Protein AF-A0A196S771-F1 (afdb_monomer_lite)

Structure (mmCIF, N/CA/C/O backbone):
data_AF-A0A196S771-F1
#
_entry.id   AF-A0A196S771-F1
#
loop_
_atom_site.group_PDB
_atom_site.id
_atom_site.type_symbol
_atom_site.label_atom_id
_atom_site.label_alt_id
_atom_site.label_comp_id
_atom_site.label_asym_id
_atom_site.label_entity_id
_atom_site.label_seq_id
_atom_site.pdbx_PDB_ins_code
_atom_site.Cartn_x
_atom_site.Cartn_y
_atom_site.Cartn_z
_atom_site.occupancy
_atom_site.B_iso_or_equiv
_atom_site.auth_seq_id
_atom_site.auth_comp_id
_atom_site.auth_asym_id
_atom_site.auth_atom_id
_atom_site.pdbx_PDB_model_num
ATOM 1 N N . MET A 1 1 ? -18.251 20.516 17.753 1.00 47.59 1 MET A N 1
ATOM 2 C CA . MET A 1 1 ? -18.660 19.424 18.673 1.00 47.59 1 MET A CA 1
ATOM 3 C C . MET A 1 1 ? -19.324 18.316 17.863 1.00 47.59 1 MET A C 1
ATOM 5 O O . MET A 1 1 ? -18.967 17.171 18.079 1.00 47.59 1 MET A O 1
ATOM 9 N N . GLU A 1 2 ? -20.132 18.673 16.857 1.00 49.72 2 GLU A N 1
ATOM 10 C CA . GLU A 1 2 ? -20.746 17.763 15.871 1.00 49.72 2 GLU A CA 1
ATOM 11 C C . GLU A 1 2 ? -19.746 16.932 15.041 1.00 49.72 2 GLU A C 1
ATOM 13 O O . GLU A 1 2 ? -19.900 15.716 14.979 1.00 49.72 2 GLU A O 1
ATOM 18 N N . ASP A 1 3 ? -18.664 17.521 14.511 1.00 54.88 3 ASP A N 1
ATOM 19 C CA . ASP A 1 3 ? -17.689 16.778 13.676 1.00 54.88 3 ASP A CA 1
ATOM 20 C C . ASP A 1 3 ? -17.050 15.572 14.392 1.00 54.88 3 ASP A C 1
ATOM 22 O O . ASP A 1 3 ? -16.691 14.560 13.787 1.00 54.88 3 ASP A O 1
ATOM 26 N N . PHE A 1 4 ? -16.887 15.674 15.713 1.00 54.53 4 PHE A N 1
ATOM 27 C CA . PHE A 1 4 ? -16.271 14.621 16.517 1.00 54.53 4 PHE A CA 1
ATOM 28 C C . PHE A 1 4 ? -17.232 13.447 16.721 1.00 54.53 4 PHE A C 1
ATOM 30 O O . PHE A 1 4 ? -16.819 12.286 16.652 1.00 54.53 4 PHE A O 1
ATOM 37 N N . ASP A 1 5 ? -18.515 13.739 16.924 1.00 59.56 5 ASP A N 1
ATOM 38 C CA . ASP A 1 5 ? -19.556 12.723 17.055 1.00 59.56 5 ASP A CA 1
ATOM 39 C C . ASP A 1 5 ? -19.780 11.997 15.718 1.00 59.56 5 ASP A C 1
ATOM 41 O O . ASP A 1 5 ? -19.933 10.771 15.702 1.00 59.56 5 ASP A O 1
ATOM 45 N N . GLU A 1 6 ? -19.667 12.706 14.588 1.00 64.00 6 GLU A N 1
ATOM 46 C CA . GLU A 1 6 ? -19.715 12.102 13.253 1.00 64.00 6 GLU A CA 1
ATOM 47 C C . GLU A 1 6 ? -18.561 11.122 13.011 1.00 64.00 6 GLU A C 1
ATOM 49 O O . GLU A 1 6 ? -18.807 9.958 12.685 1.00 64.00 6 GLU A O 1
ATOM 54 N N . ILE A 1 7 ? -17.305 11.529 13.225 1.00 65.44 7 ILE A N 1
ATOM 55 C CA . ILE A 1 7 ? -16.138 10.648 13.018 1.00 65.44 7 ILE A CA 1
ATOM 56 C C . ILE A 1 7 ? -16.218 9.414 13.927 1.00 65.44 7 ILE A C 1
ATOM 58 O O . ILE A 1 7 ? -15.944 8.287 13.497 1.00 65.44 7 ILE A O 1
ATOM 62 N N . THR A 1 8 ? -16.647 9.606 15.176 1.00 65.00 8 THR A N 1
ATOM 63 C CA . THR A 1 8 ? -16.850 8.504 16.124 1.00 65.00 8 THR A CA 1
ATOM 64 C C . THR A 1 8 ? -17.912 7.530 15.617 1.00 65.00 8 THR A C 1
ATOM 66 O O . THR A 1 8 ? -17.736 6.315 15.728 1.00 65.00 8 THR A O 1
ATOM 69 N N . SER A 1 9 ? -18.993 8.033 15.011 1.00 69.19 9 SER A N 1
ATOM 70 C CA . SER A 1 9 ? -20.082 7.205 14.482 1.00 69.19 9 SER A CA 1
ATOM 71 C C . SER A 1 9 ? -19.637 6.278 13.341 1.00 69.19 9 SER A C 1
ATOM 73 O O . SER A 1 9 ? -20.062 5.119 13.296 1.00 69.19 9 SER A O 1
ATOM 75 N N . TYR A 1 10 ? -18.727 6.736 12.472 1.00 69.06 10 TYR A N 1
ATOM 76 C CA . TYR A 1 10 ? -18.184 5.947 11.360 1.00 69.06 10 TYR A CA 1
ATOM 77 C C . TYR A 1 10 ? -17.119 4.942 11.808 1.00 69.06 10 TYR A C 1
ATOM 79 O O . TYR A 1 10 ? -17.057 3.824 11.291 1.00 69.06 10 TYR A O 1
ATOM 87 N N . LEU A 1 11 ? -16.304 5.304 12.801 1.00 70.38 11 LEU A N 1
ATOM 88 C CA . LEU A 1 11 ? -15.251 4.436 13.333 1.00 70.38 11 LEU A CA 1
ATOM 89 C C . LEU A 1 11 ? -15.772 3.400 14.331 1.00 70.38 11 LEU A C 1
ATOM 91 O O . LEU A 1 11 ? -15.092 2.402 14.583 1.00 70.38 11 LEU A O 1
ATOM 95 N N . ARG A 1 12 ? -16.977 3.591 14.886 1.00 75.25 12 ARG A N 1
ATOM 96 C CA . ARG A 1 12 ? -17.552 2.647 15.844 1.00 75.25 12 ARG A CA 1
ATOM 97 C C . ARG A 1 12 ? -17.734 1.273 15.192 1.00 75.25 12 ARG A C 1
ATOM 99 O O . ARG A 1 12 ? -18.256 1.187 14.073 1.00 75.25 12 ARG A O 1
ATOM 106 N N . PRO A 1 13 ? -17.346 0.190 15.880 1.00 71.56 13 PRO A N 1
ATOM 107 C CA . PRO A 1 13 ? -17.464 -1.148 15.334 1.00 71.56 13 PRO A CA 1
ATOM 108 C C . PRO A 1 13 ? -18.927 -1.619 15.297 1.00 71.56 13 PRO A C 1
ATOM 110 O O . PRO A 1 13 ? -19.433 -2.265 16.214 1.00 71.56 13 PRO A O 1
ATOM 113 N N . THR A 1 14 ? -19.630 -1.302 14.214 1.00 79.81 14 THR A N 1
ATOM 114 C CA . THR A 1 14 ? -20.986 -1.793 13.932 1.00 79.81 14 THR A CA 1
ATOM 115 C C . THR A 1 14 ? -20.959 -2.754 12.746 1.00 79.81 14 THR A C 1
ATOM 117 O O . THR A 1 14 ? -20.070 -2.690 11.899 1.00 79.81 14 THR A O 1
ATOM 120 N N . ARG A 1 15 ? -21.950 -3.651 12.634 1.00 77.56 15 ARG A N 1
ATOM 121 C CA . ARG A 1 15 ? -22.030 -4.599 11.502 1.00 77.56 15 ARG A CA 1
ATOM 122 C C . ARG A 1 15 ? -22.056 -3.877 10.147 1.00 77.56 15 ARG A C 1
ATOM 124 O O . ARG A 1 15 ? -21.412 -4.336 9.210 1.00 77.56 15 ARG A O 1
ATOM 131 N N . LYS A 1 16 ? -22.755 -2.738 10.072 1.00 82.50 16 LYS A N 1
ATOM 132 C CA . LYS A 1 16 ? -22.832 -1.889 8.875 1.00 82.50 16 LYS A CA 1
ATOM 133 C C . LYS A 1 16 ? -21.471 -1.262 8.548 1.00 82.50 16 LYS A C 1
ATOM 135 O O . LYS A 1 16 ? -21.000 -1.418 7.426 1.00 82.50 16 LYS A O 1
ATOM 140 N N . ASN A 1 17 ? -20.809 -0.635 9.524 1.00 81.50 17 ASN A N 1
ATOM 141 C CA . ASN A 1 17 ? -19.509 0.016 9.307 1.00 81.50 17 ASN A CA 1
ATOM 142 C C . ASN A 1 17 ? -18.417 -0.998 8.949 1.00 81.50 17 ASN A C 1
ATOM 144 O O . ASN A 1 17 ? -17.626 -0.749 8.046 1.00 81.50 17 ASN A O 1
ATOM 148 N N . ASN A 1 18 ? -18.415 -2.175 9.583 1.00 80.12 18 ASN A N 1
ATOM 149 C CA . ASN A 1 18 ? -17.467 -3.246 9.265 1.00 80.12 18 ASN A CA 1
ATOM 150 C C . ASN A 1 18 ? -17.648 -3.769 7.833 1.00 80.12 18 ASN A C 1
ATOM 152 O O . ASN A 1 18 ? -16.667 -4.115 7.181 1.00 80.12 18 ASN A O 1
ATOM 156 N N . MET A 1 19 ? -18.888 -3.829 7.334 1.00 84.44 19 MET A N 1
ATOM 157 C CA . MET A 1 19 ? -19.172 -4.240 5.958 1.00 84.44 19 MET A CA 1
ATOM 158 C C . MET A 1 19 ? -18.707 -3.183 4.947 1.00 84.44 19 MET A C 1
ATOM 160 O O . MET A 1 19 ? -18.095 -3.536 3.943 1.00 84.44 19 MET A O 1
ATOM 164 N N . ILE A 1 20 ? -18.927 -1.896 5.239 1.00 87.88 20 ILE A N 1
ATOM 165 C CA . ILE A 1 20 ? -18.445 -0.782 4.406 1.00 87.88 20 ILE A CA 1
ATOM 166 C C . ILE A 1 20 ? -16.911 -0.761 4.372 1.00 87.88 20 ILE A C 1
ATOM 168 O O . ILE A 1 20 ? -16.324 -0.760 3.293 1.00 87.88 20 ILE A O 1
ATOM 172 N N . LEU A 1 21 ? -16.255 -0.815 5.535 1.00 86.62 21 LEU A N 1
ATOM 173 C CA . LEU A 1 21 ? -14.793 -0.861 5.634 1.00 86.62 21 LEU A CA 1
ATOM 174 C C . LEU A 1 21 ? -14.210 -2.113 4.971 1.00 86.62 21 LEU A C 1
ATOM 176 O O . LEU A 1 21 ? -13.161 -2.032 4.342 1.00 86.62 21 LEU A O 1
ATOM 180 N N . GLY A 1 22 ? -14.891 -3.260 5.066 1.00 87.50 22 GLY A N 1
ATOM 181 C CA . GLY A 1 22 ? -14.500 -4.486 4.368 1.00 87.50 22 GLY A CA 1
ATOM 182 C C . GLY A 1 22 ? -14.575 -4.341 2.846 1.00 87.50 22 GLY A C 1
ATOM 183 O O . GLY A 1 22 ? -13.656 -4.758 2.147 1.00 87.50 22 GLY A O 1
ATOM 184 N N . GLY A 1 23 ? -15.623 -3.689 2.331 1.00 89.81 23 GLY A N 1
ATOM 185 C CA . GLY A 1 23 ? -15.743 -3.356 0.910 1.00 89.81 23 GLY A CA 1
ATOM 186 C C . GLY A 1 23 ? -14.650 -2.395 0.436 1.00 89.81 23 GLY A C 1
ATOM 187 O O . GLY A 1 23 ? -14.020 -2.639 -0.592 1.00 89.81 23 GLY A O 1
ATOM 188 N N . LEU A 1 24 ? -14.362 -1.350 1.218 1.00 91.25 24 LEU A N 1
ATOM 189 C CA . LEU A 1 24 ? -13.259 -0.421 0.945 1.00 91.25 24 LEU A CA 1
ATOM 190 C C . LEU A 1 24 ? -11.899 -1.127 0.975 1.00 91.25 24 LEU A C 1
ATOM 192 O O . LEU A 1 24 ? -11.059 -0.868 0.117 1.00 91.25 24 LEU A O 1
ATOM 196 N N . LEU A 1 25 ? -11.691 -2.054 1.914 1.00 90.75 25 LEU A N 1
ATOM 197 C CA . LEU A 1 25 ? -10.482 -2.871 1.974 1.00 90.75 25 LEU A CA 1
ATOM 198 C C . LEU A 1 25 ? -10.344 -3.748 0.731 1.00 90.75 25 LEU A C 1
ATOM 200 O O . LEU A 1 25 ? -9.266 -3.791 0.149 1.00 90.75 25 LEU A O 1
ATOM 204 N N . ALA A 1 26 ? -11.419 -4.409 0.296 1.00 91.25 26 ALA A N 1
ATOM 205 C CA . ALA A 1 26 ? -11.407 -5.213 -0.921 1.00 91.25 26 ALA A CA 1
ATOM 206 C C . ALA A 1 26 ? -11.051 -4.360 -2.148 1.00 91.25 26 ALA A C 1
ATOM 208 O O . ALA A 1 26 ? -10.170 -4.734 -2.921 1.00 91.25 26 ALA A O 1
ATOM 209 N N . PHE A 1 27 ? -11.660 -3.178 -2.281 1.00 91.75 27 PHE A N 1
ATOM 210 C CA . PHE A 1 27 ? -11.330 -2.225 -3.340 1.00 91.75 27 PHE A CA 1
ATOM 211 C C . PHE A 1 27 ? -9.859 -1.786 -3.295 1.00 91.75 27 PHE A C 1
ATOM 213 O O . PHE A 1 27 ? -9.181 -1.778 -4.325 1.00 91.75 27 PHE A O 1
ATOM 220 N N . ALA A 1 28 ? -9.340 -1.466 -2.107 1.00 91.38 28 ALA A N 1
ATOM 221 C CA . ALA A 1 28 ? -7.958 -1.037 -1.937 1.00 91.38 28 ALA A CA 1
ATOM 222 C C . ALA A 1 28 ? -6.963 -2.170 -2.244 1.00 91.38 28 ALA A C 1
ATOM 224 O O . ALA A 1 28 ? -5.968 -1.931 -2.922 1.00 91.38 28 ALA A O 1
ATOM 225 N N . VAL A 1 29 ? -7.252 -3.408 -1.823 1.00 91.44 29 VAL A N 1
ATOM 226 C CA . VAL A 1 29 ? -6.441 -4.596 -2.150 1.00 91.44 29 VAL A CA 1
ATOM 227 C C . VAL A 1 29 ? -6.417 -4.840 -3.657 1.00 91.44 29 VAL A C 1
ATOM 229 O O . VAL A 1 29 ? -5.343 -5.028 -4.220 1.00 91.44 29 VAL A O 1
ATOM 232 N N . VAL A 1 30 ? -7.575 -4.808 -4.325 1.00 92.12 30 VAL A N 1
ATOM 233 C CA . VAL A 1 30 ? -7.649 -4.988 -5.783 1.00 92.12 30 VAL A CA 1
ATOM 234 C C . VAL A 1 30 ? -6.864 -3.893 -6.499 1.00 92.12 30 VAL A C 1
ATOM 236 O O . VAL A 1 30 ? -6.044 -4.205 -7.356 1.00 92.12 30 VAL A O 1
ATOM 239 N N . SER A 1 31 ? -7.037 -2.630 -6.103 1.00 90.44 31 SER A N 1
ATOM 240 C CA . SER A 1 31 ? -6.284 -1.505 -6.674 1.00 90.44 31 SER A CA 1
ATOM 241 C C . SER A 1 31 ? -4.771 -1.683 -6.497 1.00 90.44 31 SER A C 1
ATOM 243 O O . SER A 1 31 ? -4.010 -1.456 -7.433 1.00 90.44 31 SER A O 1
ATOM 245 N N . PHE A 1 32 ? -4.338 -2.168 -5.329 1.00 89.25 32 PHE A N 1
ATOM 246 C CA . PHE A 1 32 ? -2.930 -2.426 -5.024 1.00 89.25 32 PHE A CA 1
ATOM 247 C C . PHE A 1 32 ? -2.345 -3.599 -5.824 1.00 89.25 32 PHE A C 1
ATOM 249 O O . PHE A 1 32 ? -1.164 -3.590 -6.165 1.00 89.25 32 PHE A O 1
ATOM 256 N N . LEU A 1 33 ? -3.148 -4.611 -6.162 1.00 90.31 33 LEU A N 1
ATOM 257 C CA . LEU A 1 33 ? -2.728 -5.691 -7.061 1.00 90.31 33 LEU A CA 1
ATOM 258 C C . LEU A 1 33 ? -2.665 -5.212 -8.516 1.00 90.31 33 LEU A C 1
ATOM 260 O O . LEU A 1 33 ? -1.685 -5.488 -9.206 1.00 90.31 33 LEU A O 1
ATOM 264 N N . VAL A 1 34 ? -3.664 -4.442 -8.959 1.00 91.38 34 VAL A N 1
ATOM 265 C CA . VAL A 1 34 ? -3.712 -3.864 -10.310 1.00 91.38 34 VAL A CA 1
ATOM 266 C C . VAL A 1 34 ? -2.522 -2.941 -10.554 1.00 91.38 34 VAL A C 1
ATOM 268 O O . VAL A 1 34 ? -1.901 -3.045 -11.608 1.00 91.38 34 VAL A O 1
ATOM 271 N N . SER A 1 35 ? -2.133 -2.094 -9.593 1.00 89.94 35 SER A N 1
ATOM 272 C CA . SER A 1 35 ? -0.950 -1.246 -9.790 1.00 89.94 35 SER A CA 1
ATOM 273 C C . SER A 1 35 ? 0.350 -2.057 -9.887 1.00 89.94 35 SER A C 1
ATOM 275 O O . SER A 1 35 ? 1.257 -1.660 -10.610 1.00 89.94 35 SER A O 1
ATOM 277 N N . GLY A 1 36 ? 0.425 -3.242 -9.268 1.00 88.19 36 GLY A N 1
ATOM 278 C CA . GLY A 1 36 ? 1.581 -4.142 -9.384 1.00 88.19 36 GLY A CA 1
ATOM 279 C C . GLY A 1 36 ? 1.643 -4.839 -10.741 1.00 88.19 36 GLY A C 1
ATOM 280 O O . GLY A 1 36 ? 2.719 -5.016 -11.315 1.00 88.19 36 GLY A O 1
ATOM 281 N N . TRP A 1 37 ? 0.478 -5.173 -11.293 1.00 90.06 37 TRP A N 1
ATOM 282 C CA . TRP A 1 37 ? 0.370 -5.655 -12.664 1.00 90.06 37 TRP A CA 1
ATOM 283 C C . TRP A 1 37 ? 0.779 -4.574 -13.674 1.00 90.06 37 TRP A C 1
ATOM 285 O O . TRP A 1 37 ? 1.642 -4.832 -14.509 1.00 90.06 37 TRP A O 1
ATOM 295 N N . LEU A 1 38 ? 0.259 -3.347 -13.545 1.00 90.56 38 LEU A N 1
ATOM 296 C CA . LEU A 1 38 ? 0.645 -2.213 -14.399 1.00 90.56 38 LEU A CA 1
ATOM 297 C C . LEU A 1 38 ? 2.147 -1.922 -14.333 1.00 90.56 38 LEU A C 1
ATOM 299 O O . LEU A 1 38 ? 2.768 -1.612 -15.346 1.00 90.56 38 LEU A O 1
ATOM 303 N N . GLN A 1 39 ? 2.743 -2.062 -13.151 1.00 88.50 39 GLN A N 1
ATOM 304 C CA . GLN A 1 39 ? 4.179 -1.921 -12.976 1.00 88.50 39 GLN A CA 1
ATOM 305 C C . GLN A 1 39 ? 4.972 -2.992 -13.733 1.00 88.50 39 GLN A C 1
ATOM 307 O O . GLN A 1 39 ? 5.991 -2.678 -14.342 1.00 88.50 39 GLN A O 1
ATOM 312 N N . SER A 1 40 ? 4.493 -4.238 -13.729 1.00 87.94 40 SER A N 1
ATOM 313 C CA . SER A 1 40 ? 5.124 -5.336 -14.469 1.00 87.94 40 SER A CA 1
ATOM 314 C C . SER A 1 40 ? 5.048 -5.099 -15.979 1.00 87.94 40 SER A C 1
ATOM 316 O O . SER A 1 40 ? 6.060 -5.220 -16.659 1.00 87.94 40 SER A O 1
ATOM 318 N N . VAL A 1 41 ? 3.889 -4.654 -16.481 1.00 88.06 41 VAL A N 1
ATOM 319 C CA . VAL A 1 41 ? 3.708 -4.270 -17.893 1.00 88.06 41 VAL A CA 1
ATOM 320 C C . VAL A 1 41 ? 4.639 -3.115 -18.276 1.00 88.06 41 VAL A C 1
ATOM 322 O O . VAL A 1 41 ? 5.269 -3.145 -19.328 1.00 88.06 41 VAL A O 1
ATOM 325 N N . SER A 1 42 ? 4.772 -2.104 -17.411 1.00 87.00 42 SER A N 1
ATOM 326 C CA . SER A 1 42 ? 5.698 -0.991 -17.648 1.00 87.00 42 SER A CA 1
ATOM 327 C C . SER A 1 42 ? 7.157 -1.447 -17.670 1.00 87.00 42 SER A C 1
ATOM 329 O O . SER A 1 42 ? 7.930 -0.944 -18.477 1.00 87.00 42 SER A O 1
ATOM 331 N N . ALA A 1 43 ? 7.543 -2.386 -16.804 1.00 84.44 43 ALA A N 1
ATOM 332 C CA . ALA A 1 43 ? 8.903 -2.916 -16.771 1.00 84.44 43 ALA A CA 1
ATOM 333 C C . ALA A 1 43 ? 9.231 -3.761 -18.012 1.00 84.44 43 ALA A C 1
ATOM 335 O O . ALA A 1 43 ? 10.345 -3.665 -18.524 1.00 84.44 43 ALA A O 1
ATOM 336 N N . GLU A 1 44 ? 8.269 -4.541 -18.515 1.00 85.06 44 GLU A N 1
ATOM 337 C CA . GLU A 1 44 ? 8.389 -5.266 -19.787 1.00 85.06 44 GLU A CA 1
ATOM 338 C C . GLU A 1 44 ? 8.560 -4.293 -20.959 1.00 85.06 44 GLU A C 1
ATOM 340 O O . GLU A 1 44 ? 9.538 -4.395 -21.692 1.00 85.06 44 GLU A O 1
ATOM 345 N N . TYR A 1 45 ? 7.709 -3.265 -21.051 1.00 84.31 45 TYR A N 1
ATOM 346 C CA . TYR A 1 45 ? 7.845 -2.210 -22.060 1.00 84.31 45 TYR A CA 1
ATOM 347 C C . TYR A 1 45 ? 9.223 -1.530 -22.010 1.00 84.31 45 TYR A C 1
ATOM 349 O O . TYR A 1 45 ? 9.879 -1.356 -23.034 1.00 84.31 45 TYR A O 1
ATOM 357 N N . SER A 1 46 ? 9.709 -1.182 -20.814 1.00 79.88 46 SER A N 1
ATOM 358 C CA . SER A 1 46 ? 11.046 -0.600 -20.664 1.00 79.88 46 SER A CA 1
ATOM 359 C C . SER A 1 46 ? 12.168 -1.573 -21.049 1.00 79.88 46 SER A C 1
ATOM 361 O O . SER A 1 46 ? 13.239 -1.114 -21.438 1.00 79.88 46 SER A O 1
ATOM 363 N N . ASN A 1 47 ? 11.973 -2.890 -20.926 1.00 78.69 47 ASN A N 1
ATOM 364 C CA . ASN A 1 47 ? 12.931 -3.902 -21.386 1.00 78.69 47 ASN A CA 1
ATOM 365 C C . ASN A 1 47 ? 12.964 -4.028 -22.910 1.00 78.69 47 ASN A C 1
ATOM 367 O O . ASN A 1 47 ? 14.050 -4.175 -23.460 1.00 78.69 47 ASN A O 1
ATOM 371 N N . ASP A 1 48 ? 11.824 -3.897 -23.581 1.00 80.00 48 ASP A N 1
ATOM 372 C CA . ASP A 1 48 ? 11.749 -4.012 -25.042 1.00 80.00 48 ASP A CA 1
ATOM 373 C C . ASP A 1 48 ? 12.427 -2.842 -25.776 1.00 80.00 48 ASP A C 1
ATOM 375 O O . ASP A 1 48 ? 12.837 -2.973 -26.926 1.00 80.00 48 ASP A O 1
ATOM 379 N N . ILE A 1 49 ? 12.561 -1.692 -25.111 1.00 77.00 49 ILE A N 1
ATOM 380 C CA . ILE A 1 49 ? 13.104 -0.448 -25.695 1.00 77.00 49 ILE A CA 1
ATOM 381 C C . ILE A 1 49 ? 14.561 -0.220 -25.271 1.00 77.00 49 ILE A C 1
ATOM 383 O O . ILE A 1 49 ? 15.195 0.767 -25.640 1.00 77.00 49 ILE A O 1
ATOM 387 N N . LYS A 1 50 ? 15.119 -1.126 -24.469 1.00 66.00 50 LYS A N 1
ATOM 388 C CA . LYS A 1 50 ? 16.480 -1.006 -23.960 1.00 66.00 50 LYS A CA 1
ATOM 389 C C . LYS A 1 50 ? 17.516 -1.404 -25.009 1.00 66.00 50 LYS A C 1
ATOM 391 O O . LYS A 1 50 ? 17.517 -2.530 -25.484 1.00 66.00 50 LYS A O 1
ATOM 396 N N . ASP A 1 51 ? 18.492 -0.522 -25.234 1.00 56.47 51 ASP A N 1
ATOM 397 C CA . ASP A 1 51 ? 19.732 -0.851 -25.958 1.00 56.47 51 ASP A CA 1
ATOM 398 C C . ASP A 1 51 ? 20.715 -1.685 -25.104 1.00 56.47 51 ASP A C 1
ATOM 400 O O . ASP A 1 51 ? 21.666 -2.266 -25.624 1.00 56.47 51 ASP A 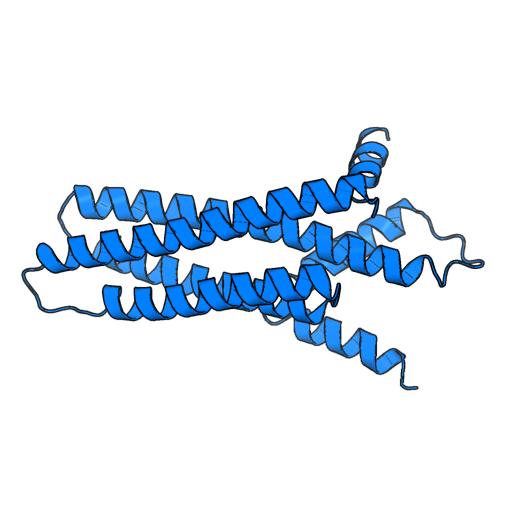O 1
ATOM 404 N N . PHE A 1 52 ? 20.508 -1.741 -23.780 1.00 54.72 52 PHE A N 1
ATOM 405 C CA . PHE A 1 52 ? 21.368 -2.435 -22.814 1.00 54.72 52 PHE A CA 1
ATOM 406 C C . PHE A 1 52 ? 20.587 -3.464 -21.992 1.00 54.72 52 PHE A C 1
ATOM 408 O O . PHE A 1 52 ? 19.537 -3.158 -21.427 1.00 54.72 52 PHE A O 1
ATOM 415 N N . ASP A 1 53 ? 21.162 -4.660 -21.854 1.00 57.25 53 ASP A N 1
ATOM 416 C CA . ASP A 1 53 ? 20.564 -5.818 -21.182 1.00 57.25 53 ASP A CA 1
ATOM 417 C C . ASP A 1 53 ? 20.528 -5.627 -19.648 1.00 57.25 53 ASP A C 1
ATOM 419 O O . ASP A 1 53 ? 21.387 -6.085 -18.891 1.00 57.25 53 ASP A O 1
ATOM 423 N N . PHE A 1 54 ? 19.560 -4.837 -19.177 1.00 65.44 54 PHE A N 1
ATOM 424 C C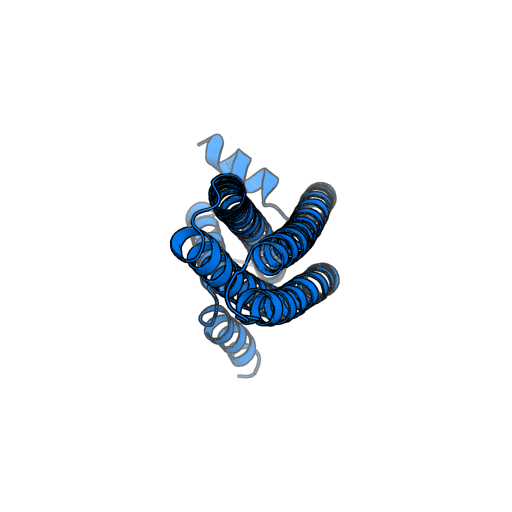A . PHE A 1 54 ? 19.406 -4.448 -17.775 1.00 65.44 54 PHE A CA 1
ATOM 425 C C . PHE A 1 54 ? 18.081 -4.968 -17.205 1.00 65.44 54 PHE A C 1
ATOM 427 O O . PHE A 1 54 ? 17.080 -4.252 -17.157 1.00 65.44 54 PHE A O 1
ATOM 434 N N . ASP A 1 55 ? 18.086 -6.213 -16.723 1.00 73.94 55 ASP A N 1
ATOM 435 C CA . ASP A 1 55 ? 16.911 -6.934 -16.194 1.00 73.94 55 ASP A CA 1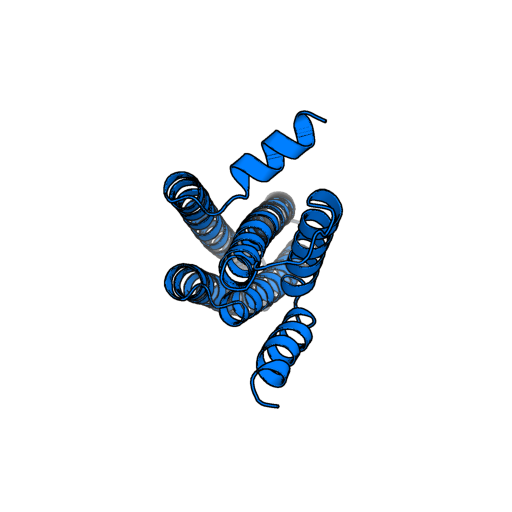
ATOM 436 C C . ASP A 1 55 ? 16.552 -6.584 -14.726 1.00 73.94 55 ASP A C 1
ATOM 438 O O . ASP A 1 55 ? 15.770 -7.260 -14.053 1.00 73.94 55 ASP A O 1
ATOM 442 N N . LEU A 1 56 ? 17.148 -5.525 -14.167 1.00 79.44 56 LEU A N 1
ATOM 443 C CA . LEU A 1 56 ? 16.911 -5.131 -12.775 1.00 79.44 56 LEU A CA 1
ATOM 444 C C . LEU A 1 56 ? 15.441 -4.736 -12.498 1.00 79.44 56 LEU A C 1
ATOM 446 O O . LEU A 1 56 ? 14.902 -5.224 -11.501 1.00 79.44 56 LEU A O 1
ATOM 450 N N . PRO A 1 57 ? 14.755 -3.923 -13.336 1.00 79.25 57 PRO A N 1
ATOM 451 C CA . PRO A 1 57 ? 13.373 -3.517 -13.068 1.00 79.25 57 PRO A CA 1
ATOM 452 C C . PRO A 1 57 ? 12.406 -4.702 -12.990 1.00 79.25 57 PRO A C 1
ATOM 454 O O . PRO A 1 57 ? 11.575 -4.762 -12.086 1.00 79.25 57 PRO A O 1
ATOM 457 N N . SER A 1 58 ? 12.563 -5.693 -13.865 1.00 82.00 58 SER A N 1
ATOM 458 C CA . SER A 1 58 ? 11.695 -6.874 -13.907 1.00 82.00 58 SER A CA 1
ATOM 459 C C . SER A 1 58 ? 11.906 -7.792 -12.705 1.00 82.00 58 SER A C 1
ATOM 461 O O . SER A 1 58 ? 10.937 -8.289 -12.125 1.00 82.00 58 SER A O 1
ATOM 463 N N . LYS A 1 59 ? 13.154 -7.966 -12.243 1.00 84.69 59 LYS A N 1
ATOM 464 C CA . LYS A 1 59 ? 13.443 -8.689 -10.990 1.00 84.69 59 LYS A CA 1
ATOM 465 C C . LYS A 1 59 ? 12.815 -7.999 -9.779 1.00 84.69 59 LYS A C 1
ATOM 467 O O . LYS A 1 59 ? 12.205 -8.669 -8.945 1.00 84.69 59 LYS A O 1
ATOM 472 N N . LEU A 1 60 ? 12.921 -6.672 -9.700 1.00 85.44 60 LEU A N 1
ATOM 473 C CA . LEU A 1 60 ? 12.316 -5.890 -8.622 1.00 85.44 60 LEU A CA 1
ATOM 474 C C . LEU A 1 60 ? 10.782 -5.955 -8.667 1.00 85.44 60 LEU A C 1
ATOM 476 O O . LEU A 1 60 ? 10.166 -6.162 -7.625 1.00 85.44 60 LEU A O 1
ATOM 480 N N . CYS A 1 61 ? 10.163 -5.898 -9.852 1.00 86.31 61 CYS A N 1
ATOM 481 C CA . CYS A 1 61 ? 8.712 -6.058 -10.019 1.00 86.31 61 CYS A CA 1
ATOM 482 C C . CYS A 1 61 ? 8.204 -7.408 -9.504 1.00 86.31 61 CYS A C 1
ATOM 484 O O . CYS A 1 61 ? 7.167 -7.469 -8.837 1.00 86.31 61 CYS A O 1
ATOM 486 N N . ARG A 1 62 ? 8.945 -8.497 -9.750 1.00 86.69 62 ARG A N 1
ATOM 487 C CA . ARG A 1 62 ? 8.595 -9.828 -9.224 1.00 86.69 62 ARG A CA 1
ATOM 488 C C . ARG A 1 62 ? 8.599 -9.844 -7.697 1.00 86.69 62 ARG A C 1
ATOM 490 O O . ARG A 1 62 ? 7.635 -10.308 -7.093 1.00 86.69 62 ARG A O 1
ATOM 497 N N . ILE A 1 63 ? 9.640 -9.290 -7.071 1.00 88.94 63 ILE A N 1
ATOM 498 C CA . ILE A 1 63 ? 9.730 -9.188 -5.605 1.00 88.94 63 ILE A CA 1
ATOM 499 C C . ILE A 1 63 ? 8.584 -8.325 -5.059 1.00 88.94 63 ILE A C 1
ATOM 501 O O . ILE A 1 63 ? 7.889 -8.731 -4.128 1.00 88.94 63 ILE A O 1
ATOM 505 N N . THR A 1 64 ? 8.339 -7.168 -5.672 1.00 91.06 64 THR A N 1
ATOM 506 C CA . THR A 1 64 ? 7.232 -6.271 -5.325 1.00 91.06 64 THR A CA 1
ATOM 507 C C . THR A 1 64 ? 5.885 -6.993 -5.391 1.00 91.06 64 THR A C 1
ATOM 509 O O . THR A 1 64 ? 5.083 -6.885 -4.464 1.00 91.06 64 THR A O 1
ATOM 512 N N . THR A 1 65 ? 5.652 -7.795 -6.432 1.00 89.62 65 THR A N 1
ATOM 513 C CA . THR A 1 65 ? 4.425 -8.590 -6.596 1.00 89.62 65 THR A CA 1
ATOM 514 C C . THR A 1 65 ? 4.254 -9.606 -5.468 1.00 89.62 65 THR A C 1
ATOM 516 O O . THR A 1 65 ? 3.163 -9.711 -4.908 1.00 89.62 65 THR A O 1
ATOM 519 N N . VAL A 1 66 ? 5.324 -10.298 -5.059 1.00 92.06 66 VAL A N 1
ATOM 520 C CA . VAL A 1 66 ? 5.285 -11.222 -3.911 1.00 92.06 66 VAL A CA 1
ATOM 521 C C . VAL A 1 66 ? 4.845 -10.494 -2.639 1.00 92.06 66 VAL A C 1
ATOM 523 O O . VAL A 1 66 ? 3.941 -10.965 -1.949 1.00 92.06 66 VAL A O 1
ATOM 526 N N . PHE A 1 67 ? 5.410 -9.320 -2.345 1.00 93.19 67 PHE A N 1
ATOM 527 C CA . PHE A 1 67 ? 5.001 -8.547 -1.168 1.00 93.19 67 PHE A CA 1
ATOM 528 C C . PHE A 1 67 ? 3.556 -8.043 -1.255 1.00 93.19 67 PHE A C 1
ATOM 530 O O . PHE A 1 67 ? 2.851 -8.092 -0.249 1.00 93.19 67 PHE A O 1
ATOM 537 N N . ARG A 1 68 ? 3.071 -7.644 -2.438 1.00 92.25 68 ARG A N 1
ATOM 538 C CA . ARG A 1 68 ? 1.659 -7.263 -2.645 1.00 92.25 68 ARG A CA 1
ATOM 539 C C . ARG A 1 68 ? 0.703 -8.440 -2.403 1.00 92.25 68 ARG A C 1
ATOM 541 O O . ARG A 1 68 ? -0.353 -8.253 -1.800 1.00 92.25 68 ARG A O 1
ATOM 548 N N . MET A 1 69 ? 1.091 -9.654 -2.798 1.00 92.75 69 MET A N 1
ATOM 549 C CA . MET A 1 69 ? 0.332 -10.883 -2.515 1.00 92.75 69 MET A CA 1
ATOM 550 C C . MET A 1 69 ? 0.351 -11.249 -1.023 1.00 92.75 69 MET A C 1
ATOM 552 O O . MET A 1 69 ? -0.654 -11.695 -0.475 1.00 92.75 69 MET A O 1
ATOM 556 N N . LEU A 1 70 ? 1.465 -11.019 -0.323 1.00 93.69 70 LEU A N 1
ATOM 557 C CA . LEU A 1 70 ? 1.509 -11.176 1.134 1.00 93.69 70 LEU A CA 1
ATOM 558 C C . LEU A 1 70 ? 0.615 -10.148 1.836 1.00 93.69 70 LEU A C 1
ATOM 560 O O . LEU A 1 70 ? -0.117 -10.502 2.757 1.00 93.69 70 LEU A O 1
ATOM 564 N N . THR A 1 71 ? 0.617 -8.893 1.380 1.00 92.19 71 THR A N 1
ATOM 565 C CA . THR A 1 71 ? -0.288 -7.849 1.877 1.00 92.19 71 THR A CA 1
ATOM 566 C C . THR A 1 71 ? -1.753 -8.253 1.724 1.00 92.19 71 THR A C 1
ATOM 568 O O . THR A 1 71 ? -2.520 -8.098 2.673 1.00 92.19 71 THR A O 1
ATOM 571 N N . SER A 1 72 ? -2.155 -8.808 0.576 1.00 91.38 72 SER A N 1
ATOM 572 C CA . SER A 1 72 ? -3.534 -9.270 0.377 1.00 91.38 72 SER A CA 1
ATOM 573 C C . SER A 1 72 ? -3.880 -10.475 1.262 1.00 91.38 72 SER A C 1
ATOM 575 O O . SER A 1 72 ? -4.956 -10.513 1.855 1.00 91.38 72 SER A O 1
ATOM 577 N N . ALA A 1 73 ? -2.958 -11.423 1.445 1.00 92.50 73 ALA A N 1
ATOM 578 C CA . ALA A 1 73 ? -3.164 -12.546 2.356 1.00 92.50 73 ALA A CA 1
ATOM 579 C C . ALA A 1 73 ? -3.324 -12.078 3.816 1.00 92.50 73 ALA A C 1
ATOM 581 O O . ALA A 1 73 ? -4.277 -12.461 4.501 1.00 92.50 73 ALA A O 1
ATOM 582 N N . PHE A 1 74 ? -2.431 -11.207 4.296 1.00 92.38 74 PHE A N 1
ATOM 583 C CA . PHE A 1 74 ? -2.491 -10.690 5.662 1.00 92.38 74 PHE A CA 1
ATOM 584 C C . PHE A 1 74 ? -3.668 -9.739 5.896 1.00 92.38 74 PHE A C 1
ATOM 586 O O . PHE A 1 74 ? -4.169 -9.692 7.018 1.00 92.38 74 PHE A O 1
ATOM 593 N N . SER A 1 75 ? -4.157 -9.022 4.879 1.00 88.94 75 SER A N 1
ATOM 594 C CA . SER A 1 75 ? -5.362 -8.193 5.013 1.00 88.94 75 SER A CA 1
ATOM 595 C C . SER A 1 75 ? -6.617 -9.045 5.214 1.00 88.94 75 SER A C 1
ATOM 597 O O . SER A 1 75 ? -7.422 -8.743 6.097 1.00 88.94 75 SER A O 1
ATOM 599 N N . VAL A 1 76 ? -6.747 -10.163 4.490 1.00 90.12 76 VAL A N 1
ATOM 600 C CA . VAL A 1 76 ? -7.836 -11.136 4.683 1.00 90.12 76 VAL A CA 1
ATOM 601 C C . VAL A 1 76 ? -7.735 -11.792 6.060 1.00 90.12 76 VAL A C 1
ATOM 603 O O . VAL A 1 76 ? -8.719 -11.835 6.803 1.00 90.12 76 VAL A O 1
ATOM 606 N N . LEU A 1 77 ? -6.540 -12.246 6.452 1.00 88.06 77 LEU A N 1
ATOM 607 C CA . LEU A 1 77 ? -6.314 -12.824 7.780 1.00 88.06 77 LEU A CA 1
ATOM 608 C C . LEU A 1 77 ? -6.575 -11.811 8.901 1.00 88.06 77 LEU A C 1
ATOM 610 O O . LEU A 1 77 ? -7.142 -12.173 9.933 1.00 88.06 77 LEU A O 1
ATOM 614 N N . GLY A 1 78 ? -6.197 -10.546 8.714 1.00 84.12 78 GLY A N 1
ATOM 615 C CA . GLY A 1 78 ? -6.496 -9.449 9.632 1.00 84.12 78 GLY A CA 1
ATOM 616 C C . GLY A 1 78 ? -7.994 -9.224 9.773 1.00 84.12 78 GLY A C 1
ATOM 617 O O . GLY A 1 78 ? -8.497 -9.143 10.895 1.00 84.12 78 GLY A O 1
ATOM 618 N N . PHE A 1 79 ? -8.722 -9.224 8.657 1.00 86.12 79 PHE A N 1
ATOM 619 C CA . PHE A 1 79 ? -10.171 -9.061 8.643 1.00 86.12 79 PHE A CA 1
ATOM 620 C C . PHE A 1 79 ? -10.894 -10.206 9.369 1.00 86.12 79 PHE A C 1
ATOM 622 O O . PHE A 1 79 ? -11.765 -9.952 10.203 1.00 86.12 79 PHE A O 1
ATOM 629 N N . MET A 1 80 ? -10.503 -11.460 9.112 1.00 85.56 80 MET A N 1
ATOM 630 C CA . MET A 1 80 ? -11.122 -12.636 9.740 1.00 85.56 80 MET A CA 1
ATOM 631 C C . MET A 1 80 ? -10.752 -12.785 11.219 1.00 85.56 80 MET A C 1
ATOM 633 O O . MET A 1 80 ? -11.614 -13.053 12.052 1.00 85.56 80 MET A O 1
ATOM 637 N N . SER A 1 81 ? -9.469 -12.628 11.559 1.00 81.62 81 SER A N 1
ATOM 638 C CA . SER A 1 81 ? -8.975 -12.883 12.919 1.00 81.62 81 SER A CA 1
ATOM 639 C C . SER A 1 81 ? -9.128 -11.694 13.865 1.00 81.62 81 SER A C 1
ATOM 641 O O . SER A 1 81 ? -9.060 -11.879 15.080 1.00 81.62 81 SER A O 1
ATOM 643 N N . ARG A 1 82 ? -9.270 -10.473 13.324 1.00 75.62 82 ARG A N 1
ATOM 644 C CA . ARG A 1 82 ? -9.226 -9.192 14.056 1.00 75.62 82 ARG A CA 1
ATOM 645 C C . ARG A 1 82 ? -7.988 -9.033 14.949 1.00 75.62 82 ARG A C 1
ATOM 647 O O . ARG A 1 82 ? -7.976 -8.228 15.879 1.00 75.62 82 ARG A O 1
ATOM 654 N N . LYS A 1 83 ? -6.924 -9.799 14.687 1.00 78.50 83 LYS A N 1
ATOM 655 C CA . LYS A 1 83 ? -5.674 -9.727 15.443 1.00 78.50 83 LYS A CA 1
ATOM 656 C C . LYS A 1 83 ? -4.817 -8.592 14.905 1.00 78.50 83 LYS A C 1
ATOM 658 O O . LYS A 1 83 ? -4.481 -8.555 13.726 1.00 78.50 83 LYS A O 1
ATOM 663 N N . ILE A 1 84 ? -4.378 -7.724 15.810 1.00 78.31 84 ILE A N 1
ATOM 664 C CA . ILE A 1 84 ? -3.538 -6.562 15.489 1.00 78.31 84 ILE A CA 1
ATOM 665 C C . ILE A 1 84 ? -2.231 -6.976 14.799 1.00 78.31 84 ILE A C 1
ATOM 667 O O . ILE A 1 84 ? -1.817 -6.314 13.855 1.00 78.31 84 ILE A O 1
ATOM 671 N N . GLY A 1 85 ? -1.633 -8.106 15.189 1.00 77.44 85 GLY A N 1
ATOM 672 C CA . GLY A 1 85 ? -0.408 -8.603 14.552 1.00 77.44 85 GLY A CA 1
ATOM 673 C C . GLY A 1 85 ? -0.550 -8.863 13.046 1.00 77.44 85 GLY A C 1
ATOM 674 O O . GLY A 1 85 ? 0.385 -8.596 12.299 1.00 77.44 85 GLY A O 1
ATOM 675 N N . MET A 1 86 ? -1.726 -9.305 12.582 1.00 85.62 86 MET A N 1
ATOM 676 C CA . MET A 1 86 ? -1.975 -9.518 11.149 1.00 85.62 86 MET A CA 1
ATOM 677 C C . MET A 1 86 ? -2.066 -8.189 10.393 1.00 85.62 86 MET A C 1
ATOM 679 O O . MET A 1 86 ? -1.538 -8.072 9.291 1.00 85.62 86 MET A O 1
ATOM 683 N N . TRP A 1 87 ? -2.659 -7.163 11.010 1.00 85.44 87 TRP A N 1
ATOM 684 C CA . TRP A 1 87 ? -2.693 -5.813 10.445 1.00 85.44 87 TRP A CA 1
ATOM 685 C C . TRP A 1 87 ? -1.297 -5.188 10.358 1.00 85.44 87 TRP A C 1
ATOM 687 O O . TRP A 1 87 ? -0.972 -4.583 9.343 1.00 85.44 87 TRP A O 1
ATOM 697 N N . THR A 1 88 ? -0.441 -5.391 11.362 1.00 84.38 88 THR A N 1
ATOM 698 C CA . THR A 1 88 ? 0.954 -4.919 11.334 1.00 84.38 88 THR A CA 1
ATOM 699 C C . THR A 1 88 ? 1.806 -5.653 10.291 1.00 84.38 88 THR A C 1
ATOM 701 O O . THR A 1 88 ? 2.612 -5.025 9.603 1.00 84.38 88 THR A O 1
ATOM 704 N N . LEU A 1 89 ? 1.633 -6.972 10.128 1.00 86.62 89 LEU A N 1
ATOM 705 C CA . LEU A 1 89 ? 2.281 -7.727 9.044 1.00 86.62 89 LEU A CA 1
ATOM 706 C C . LEU A 1 89 ? 1.838 -7.204 7.675 1.00 86.62 89 LEU A C 1
ATOM 708 O O . LEU A 1 89 ? 2.672 -6.935 6.814 1.00 86.62 89 LEU A O 1
ATOM 712 N N . CYS A 1 90 ? 0.533 -6.978 7.515 1.00 90.12 90 CYS A N 1
ATOM 713 C CA . CYS A 1 90 ? -0.056 -6.412 6.309 1.00 90.12 90 CYS A CA 1
ATOM 714 C C . CYS A 1 90 ? 0.561 -5.049 5.940 1.00 90.12 90 CYS A C 1
ATOM 716 O O . CYS A 1 90 ? 1.013 -4.875 4.805 1.00 90.12 90 CYS A O 1
ATOM 718 N N . THR A 1 91 ? 0.651 -4.106 6.888 1.00 89.50 91 THR A N 1
ATOM 719 C CA . THR A 1 91 ? 1.225 -2.770 6.634 1.00 89.50 91 THR A CA 1
ATOM 720 C C . THR A 1 91 ? 2.722 -2.818 6.373 1.00 89.50 91 THR A C 1
ATOM 722 O O . THR A 1 91 ? 3.218 -2.070 5.534 1.00 89.50 91 THR A O 1
ATOM 725 N N . THR A 1 92 ? 3.443 -3.727 7.032 1.00 89.69 92 THR A N 1
ATOM 726 C CA . THR A 1 92 ? 4.881 -3.915 6.806 1.00 89.69 92 THR A CA 1
ATOM 727 C C . THR A 1 92 ? 5.145 -4.434 5.393 1.00 89.69 92 THR A C 1
ATOM 729 O O . THR A 1 92 ? 5.952 -3.852 4.672 1.00 89.69 92 THR A O 1
ATOM 732 N N . CYS A 1 93 ? 4.418 -5.467 4.952 1.00 91.44 93 CYS A N 1
ATOM 733 C CA . CYS A 1 93 ? 4.506 -5.964 3.578 1.00 91.44 93 CYS A CA 1
ATOM 734 C C . CYS A 1 93 ? 4.109 -4.889 2.555 1.00 91.44 93 CYS A C 1
ATOM 736 O O . CYS A 1 93 ? 4.792 -4.736 1.545 1.00 91.44 93 CYS A O 1
ATOM 738 N N . ALA A 1 94 ? 3.062 -4.105 2.842 1.00 91.06 94 ALA A N 1
ATOM 739 C CA . ALA A 1 94 ? 2.599 -3.045 1.946 1.00 91.06 94 ALA A CA 1
ATOM 740 C C . ALA A 1 94 ? 3.648 -1.935 1.793 1.00 91.06 94 ALA A C 1
ATOM 742 O O . ALA A 1 94 ? 3.899 -1.468 0.685 1.00 91.06 94 ALA A O 1
ATOM 743 N N . ALA A 1 95 ? 4.303 -1.549 2.889 1.00 91.06 95 ALA A N 1
ATOM 744 C CA . ALA A 1 95 ? 5.368 -0.555 2.870 1.00 91.06 95 ALA A CA 1
ATOM 745 C C . ALA A 1 95 ? 6.610 -1.045 2.117 1.00 91.06 95 ALA A C 1
ATOM 747 O O . ALA A 1 95 ? 7.170 -0.293 1.324 1.00 91.06 95 ALA A O 1
ATOM 748 N N . ILE A 1 96 ? 7.019 -2.306 2.310 1.00 91.69 96 ILE A N 1
ATOM 749 C CA . ILE A 1 96 ? 8.134 -2.892 1.550 1.00 91.69 96 ILE A CA 1
ATOM 750 C C . ILE A 1 96 ? 7.795 -2.913 0.055 1.00 91.69 96 ILE A C 1
ATOM 752 O O . ILE A 1 96 ? 8.601 -2.459 -0.755 1.00 91.69 96 ILE A O 1
ATOM 756 N N . ALA A 1 97 ? 6.591 -3.366 -0.315 1.00 92.56 97 ALA A N 1
ATOM 757 C CA . ALA A 1 97 ? 6.125 -3.335 -1.701 1.00 92.56 97 ALA A CA 1
ATOM 758 C C . ALA A 1 97 ? 6.136 -1.914 -2.284 1.00 92.56 97 ALA A C 1
ATOM 760 O O . ALA A 1 97 ? 6.580 -1.726 -3.413 1.00 92.56 97 ALA A O 1
ATOM 761 N N . PHE A 1 98 ? 5.694 -0.914 -1.517 1.00 92.38 98 PHE A N 1
ATOM 762 C CA . PHE A 1 98 ? 5.706 0.487 -1.935 1.00 92.38 98 PHE A CA 1
ATOM 763 C C . PHE A 1 98 ? 7.128 1.015 -2.161 1.00 92.38 98 PHE A C 1
ATOM 765 O O . PHE A 1 98 ? 7.392 1.596 -3.207 1.00 92.38 98 PHE A O 1
ATOM 772 N N . ILE A 1 99 ? 8.059 0.778 -1.231 1.00 92.19 99 ILE A N 1
ATOM 773 C CA . ILE A 1 99 ? 9.459 1.220 -1.360 1.00 92.19 99 ILE A CA 1
ATOM 774 C C . ILE A 1 99 ? 10.114 0.585 -2.590 1.00 92.19 99 ILE A C 1
ATOM 776 O O . ILE A 1 99 ? 10.753 1.277 -3.382 1.00 92.19 99 ILE A O 1
ATOM 780 N N . MET A 1 100 ? 9.928 -0.724 -2.771 1.00 91.19 100 MET A N 1
ATOM 781 C CA . MET A 1 100 ? 10.459 -1.452 -3.925 1.00 91.19 100 MET A CA 1
ATOM 782 C C . MET A 1 100 ? 9.837 -0.962 -5.232 1.00 91.19 100 MET A C 1
ATOM 784 O O . MET A 1 100 ? 10.531 -0.813 -6.242 1.00 91.19 100 MET A O 1
ATOM 788 N N . SER A 1 101 ? 8.539 -0.662 -5.203 1.00 91.69 101 SER A N 1
ATOM 789 C CA . SER A 1 101 ? 7.847 -0.110 -6.355 1.00 91.69 101 SER A CA 1
ATOM 790 C C . SER A 1 101 ? 8.377 1.272 -6.731 1.00 91.69 101 SER A C 1
ATOM 792 O O . SER A 1 101 ? 8.732 1.507 -7.885 1.00 91.69 101 SER A O 1
ATOM 794 N N . LEU A 1 102 ? 8.501 2.157 -5.742 1.00 92.38 102 LEU A N 1
ATOM 795 C CA . LEU A 1 102 ? 9.027 3.504 -5.909 1.00 92.38 102 LEU A CA 1
ATOM 796 C C . LEU A 1 102 ? 10.441 3.461 -6.488 1.00 92.38 102 LEU A C 1
ATOM 798 O O . LEU A 1 102 ? 10.723 4.151 -7.462 1.00 92.38 102 LEU A O 1
ATOM 802 N N . PHE A 1 103 ? 11.307 2.607 -5.941 1.00 91.06 103 PHE A N 1
ATOM 803 C CA . PHE A 1 103 ? 12.662 2.429 -6.452 1.00 91.06 103 PHE A CA 1
ATOM 804 C C . PHE A 1 103 ? 12.664 1.980 -7.919 1.00 91.06 103 PHE A C 1
ATOM 806 O O . PHE A 1 103 ? 13.377 2.555 -8.737 1.00 91.06 103 PHE A O 1
ATOM 813 N N . THR A 1 104 ? 11.817 1.013 -8.278 1.00 88.62 104 THR A N 1
ATOM 814 C CA . THR A 1 104 ? 11.702 0.532 -9.663 1.00 88.62 104 THR A CA 1
ATOM 815 C C . THR A 1 104 ? 11.226 1.635 -10.609 1.00 88.62 104 THR A C 1
ATOM 817 O O . THR A 1 104 ? 11.823 1.843 -11.663 1.00 88.62 104 THR A O 1
ATOM 820 N N . SER A 1 105 ? 10.196 2.389 -10.221 1.00 89.56 105 SER A N 1
ATOM 821 C CA . SER A 1 105 ? 9.673 3.501 -11.020 1.00 89.56 105 SER A CA 1
ATOM 822 C C . SER A 1 105 ? 10.675 4.650 -11.152 1.00 89.56 105 SER A C 1
ATOM 824 O O . SER A 1 105 ? 10.747 5.260 -12.210 1.00 89.56 105 SER A O 1
ATOM 826 N N . LEU A 1 106 ? 11.505 4.917 -10.136 1.00 89.44 106 LEU A N 1
ATOM 827 C CA . LEU A 1 106 ? 12.600 5.892 -10.238 1.00 89.44 106 LEU A CA 1
ATOM 828 C C . LEU A 1 106 ? 13.699 5.419 -11.196 1.00 89.44 106 LEU A C 1
ATOM 830 O O . LEU A 1 106 ? 14.192 6.210 -11.998 1.00 89.44 106 LEU A O 1
ATOM 834 N N . VAL A 1 107 ? 14.059 4.132 -11.156 1.00 86.69 107 VAL A N 1
ATOM 835 C CA . VAL A 1 107 ? 15.005 3.545 -12.118 1.00 86.69 107 VAL A CA 1
ATOM 836 C C . VAL A 1 107 ? 14.471 3.678 -13.546 1.00 86.69 107 VAL A C 1
ATOM 838 O O . VAL A 1 107 ? 15.226 4.058 -14.434 1.00 86.69 107 VAL A O 1
ATOM 841 N N . MET A 1 108 ? 13.179 3.423 -13.774 1.00 83.12 108 MET A N 1
ATOM 842 C CA . MET A 1 108 ? 12.558 3.603 -15.094 1.00 83.12 108 MET A CA 1
ATOM 843 C C . MET A 1 108 ? 12.456 5.079 -15.510 1.00 83.12 108 MET A C 1
ATOM 845 O O . MET A 1 108 ? 12.625 5.398 -16.684 1.00 83.12 108 MET A O 1
ATOM 849 N N . LEU A 1 109 ? 12.235 5.987 -14.558 1.00 86.75 109 LEU A N 1
ATOM 850 C CA . LEU A 1 109 ? 12.138 7.423 -14.810 1.00 86.75 109 LEU A CA 1
ATOM 851 C C . LEU A 1 109 ? 13.471 8.040 -15.256 1.00 86.75 109 LEU A C 1
ATOM 853 O O . LEU A 1 109 ? 13.488 8.861 -16.167 1.00 86.75 109 LEU A O 1
ATOM 857 N N . PHE A 1 110 ? 14.575 7.675 -14.598 1.00 84.62 110 PHE A N 1
ATOM 858 C CA . PHE A 1 110 ? 15.898 8.251 -14.870 1.00 84.62 110 PHE A CA 1
ATOM 859 C C . PHE A 1 110 ? 16.745 7.418 -15.837 1.00 84.62 110 PHE A C 1
ATOM 861 O O . PHE A 1 110 ? 17.714 7.930 -16.392 1.00 84.62 110 PHE A O 1
ATOM 868 N N . GLY A 1 111 ? 16.409 6.140 -16.019 1.00 77.25 111 GLY A N 1
ATOM 869 C CA . GLY A 1 111 ? 17.172 5.204 -16.844 1.00 77.25 111 GLY A CA 1
ATOM 870 C C . GLY A 1 111 ? 16.795 5.190 -18.326 1.00 77.25 111 GLY A C 1
ATOM 871 O O . GLY A 1 111 ? 17.563 4.648 -19.116 1.00 77.25 111 GLY A O 1
ATOM 872 N N . PHE A 1 112 ? 15.653 5.773 -18.716 1.00 76.31 112 PHE A N 1
ATOM 873 C CA . PHE A 1 112 ? 15.149 5.741 -20.096 1.00 76.31 112 PHE A CA 1
ATOM 874 C 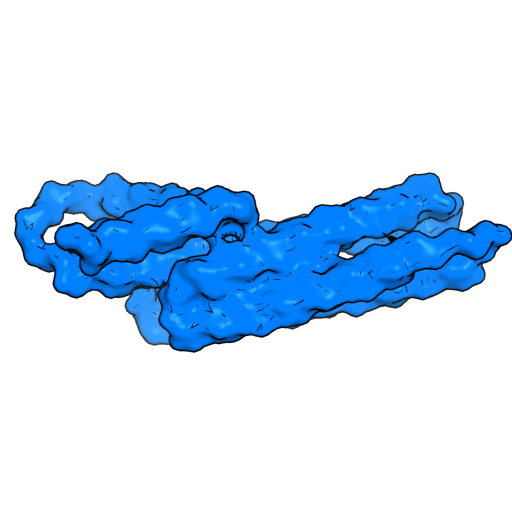C . PHE A 1 112 ? 14.877 7.140 -20.647 1.00 76.31 112 PHE A C 1
ATOM 876 O O . PHE A 1 112 ? 14.377 8.015 -19.947 1.00 76.31 112 PHE A O 1
ATOM 883 N N . THR A 1 113 ? 15.191 7.341 -21.929 1.00 75.81 113 THR A N 1
ATOM 884 C CA . THR A 1 113 ? 14.944 8.593 -22.665 1.00 75.81 113 THR A CA 1
ATOM 885 C C . THR A 1 113 ? 13.576 8.619 -23.348 1.00 75.81 113 THR A C 1
ATOM 887 O O . THR A 1 113 ? 13.119 9.684 -23.771 1.00 75.81 113 THR A O 1
ATOM 890 N N . ASP A 1 114 ? 12.907 7.465 -23.447 1.00 84.75 114 ASP A N 1
ATOM 891 C CA . ASP A 1 114 ? 11.585 7.356 -24.051 1.00 84.75 114 ASP A CA 1
ATOM 892 C C . ASP A 1 114 ? 10.527 8.105 -23.227 1.00 84.75 114 ASP A C 1
ATOM 894 O O . ASP A 1 114 ? 10.329 7.864 -22.032 1.00 84.75 114 ASP A O 1
ATOM 898 N N . LYS A 1 115 ? 9.805 9.014 -23.892 1.00 86.12 115 LYS A N 1
ATOM 899 C CA . LYS A 1 115 ? 8.811 9.883 -23.245 1.00 86.12 115 LYS A CA 1
ATOM 900 C C . LYS A 1 115 ? 7.660 9.082 -22.642 1.00 86.12 115 LYS A C 1
ATOM 902 O O . LYS A 1 115 ? 7.123 9.487 -21.612 1.00 86.12 115 LYS A O 1
ATOM 907 N N . LEU A 1 116 ? 7.275 7.966 -23.265 1.00 86.44 116 LEU A N 1
ATOM 908 C CA . LEU A 1 116 ? 6.169 7.140 -22.790 1.00 86.44 116 LEU A CA 1
ATOM 909 C C . LEU A 1 116 ? 6.570 6.392 -21.511 1.00 86.44 116 LEU A C 1
ATOM 911 O O . LEU A 1 116 ? 5.823 6.445 -20.535 1.00 86.44 116 LEU A O 1
ATOM 915 N N . SER A 1 117 ? 7.775 5.812 -21.461 1.00 84.75 117 SER A N 1
ATOM 916 C CA . SER A 1 117 ? 8.333 5.195 -20.242 1.00 84.75 117 SER A CA 1
ATOM 917 C C . SER A 1 117 ? 8.395 6.178 -19.061 1.00 84.75 117 SER A C 1
ATOM 919 O O . SER A 1 117 ? 8.046 5.830 -17.929 1.00 84.75 117 SER A O 1
ATOM 921 N N . ILE A 1 118 ? 8.781 7.433 -19.318 1.00 86.00 118 ILE A N 1
ATOM 922 C CA . ILE A 1 118 ? 8.817 8.502 -18.305 1.00 86.00 118 ILE A CA 1
ATOM 923 C C . ILE A 1 118 ? 7.407 8.813 -17.783 1.00 86.00 118 ILE A C 1
ATOM 925 O O . ILE A 1 118 ? 7.190 8.838 -16.570 1.00 86.00 118 ILE A O 1
ATOM 929 N N . ILE A 1 119 ? 6.432 9.020 -18.678 1.00 90.06 119 ILE A N 1
ATOM 930 C CA . ILE A 1 119 ? 5.042 9.327 -18.296 1.00 90.06 119 ILE A CA 1
ATOM 931 C C . ILE A 1 119 ? 4.430 8.177 -17.488 1.00 90.06 119 ILE A C 1
ATOM 933 O O . ILE A 1 119 ? 3.832 8.423 -16.439 1.00 90.06 119 ILE A O 1
ATOM 937 N N . LEU A 1 120 ? 4.612 6.928 -17.932 1.00 88.62 120 LEU A N 1
ATOM 938 C CA . LEU A 1 120 ? 4.144 5.747 -17.204 1.00 88.62 120 LEU A CA 1
ATOM 939 C C . LEU A 1 120 ? 4.757 5.668 -15.804 1.00 88.62 120 LEU A C 1
ATOM 941 O O . LEU A 1 120 ? 4.035 5.441 -14.835 1.00 88.62 120 LEU A O 1
ATOM 945 N N . SER A 1 121 ? 6.058 5.932 -15.677 1.00 89.31 121 SER A N 1
ATOM 946 C CA . SER A 1 121 ? 6.753 5.920 -14.385 1.00 89.31 121 SER A CA 1
ATOM 947 C C . SER A 1 121 ? 6.189 6.966 -13.417 1.00 89.31 121 SER A C 1
ATOM 949 O O . SER A 1 121 ? 5.951 6.656 -12.250 1.00 89.31 121 SER A O 1
ATOM 951 N N . ILE A 1 122 ? 5.902 8.186 -13.889 1.00 91.88 122 ILE A N 1
ATOM 952 C CA . ILE A 1 122 ? 5.272 9.238 -13.070 1.00 91.88 122 ILE A CA 1
ATOM 953 C C . ILE A 1 122 ? 3.867 8.814 -12.625 1.00 91.88 122 ILE A C 1
ATOM 955 O O . ILE A 1 122 ? 3.530 8.932 -11.445 1.00 91.88 122 ILE A O 1
ATOM 959 N N . LEU A 1 123 ? 3.051 8.299 -13.550 1.00 92.88 123 LEU A N 1
ATOM 960 C CA . LEU A 1 123 ? 1.695 7.839 -13.243 1.00 92.88 123 LEU A CA 1
ATOM 961 C C . LEU A 1 123 ? 1.700 6.690 -12.228 1.00 92.88 123 LEU A C 1
ATOM 963 O O . LEU A 1 123 ? 0.874 6.687 -11.317 1.00 92.88 123 LEU A O 1
ATOM 967 N N . LEU A 1 124 ? 2.649 5.757 -12.336 1.00 91.81 124 LEU A N 1
ATOM 968 C CA . LEU A 1 124 ? 2.816 4.658 -11.384 1.00 91.81 124 LEU A CA 1
ATOM 969 C C . LEU A 1 124 ? 3.200 5.155 -9.988 1.00 91.81 124 LEU A C 1
ATOM 971 O O . LEU A 1 124 ? 2.638 4.677 -9.006 1.00 91.81 124 LEU A O 1
ATOM 975 N N . ILE A 1 125 ? 4.097 6.142 -9.883 1.00 92.88 125 ILE A N 1
ATOM 976 C CA . ILE A 1 125 ? 4.464 6.752 -8.593 1.00 92.88 125 ILE A CA 1
ATOM 977 C C . ILE A 1 125 ? 3.239 7.396 -7.933 1.00 92.88 125 ILE A C 1
ATOM 979 O O . ILE A 1 125 ? 2.991 7.182 -6.742 1.00 92.88 125 ILE A O 1
ATOM 983 N N . LEU A 1 126 ? 2.457 8.163 -8.698 1.00 93.44 126 LEU A N 1
ATOM 984 C CA . LEU A 1 126 ? 1.241 8.804 -8.195 1.00 93.44 126 LEU A CA 1
ATOM 985 C C . LEU A 1 126 ? 0.206 7.764 -7.758 1.00 93.44 126 LEU A C 1
ATOM 987 O O . LEU A 1 126 ? -0.330 7.859 -6.654 1.00 93.44 126 LEU A O 1
ATOM 991 N N . LEU A 1 127 ? -0.034 6.748 -8.590 1.00 91.62 127 LEU A N 1
ATOM 992 C CA . LEU A 1 127 ? -0.978 5.675 -8.300 1.00 91.62 127 LEU A CA 1
ATOM 993 C C . LEU A 1 127 ? -0.587 4.906 -7.034 1.00 91.62 127 LEU A C 1
ATOM 995 O O . LEU A 1 127 ? -1.421 4.747 -6.148 1.00 91.62 127 LEU A O 1
ATOM 999 N N . ASP A 1 128 ? 0.671 4.483 -6.902 1.00 90.31 128 ASP A N 1
ATOM 1000 C CA . ASP A 1 128 ? 1.119 3.741 -5.722 1.00 90.31 128 ASP A CA 1
ATOM 1001 C C . ASP A 1 128 ? 1.090 4.593 -4.450 1.00 90.31 128 ASP A C 1
ATOM 1003 O O . ASP A 1 128 ? 0.748 4.078 -3.384 1.00 90.31 128 ASP A O 1
ATOM 1007 N N . THR A 1 129 ? 1.362 5.898 -4.552 1.00 91.19 129 THR A N 1
ATOM 1008 C CA . THR A 1 129 ? 1.227 6.834 -3.423 1.00 91.19 129 THR A CA 1
ATOM 1009 C C . THR A 1 129 ? -0.237 6.971 -2.989 1.00 91.19 129 THR A C 1
ATOM 1011 O O . THR A 1 129 ? -0.548 6.932 -1.796 1.00 91.19 129 THR A O 1
ATOM 1014 N N . CYS A 1 130 ? -1.169 7.064 -3.938 1.00 91.88 130 CYS A N 1
ATOM 1015 C CA . CYS A 1 130 ? -2.604 7.066 -3.648 1.00 91.88 130 CYS A CA 1
ATOM 1016 C C . CYS A 1 130 ? -3.067 5.731 -3.044 1.00 91.88 130 CYS A C 1
ATOM 1018 O O . CYS A 1 130 ? -3.821 5.716 -2.071 1.00 91.88 130 CYS A O 1
ATOM 1020 N N . CYS A 1 131 ? -2.597 4.600 -3.574 1.00 89.75 131 CYS A N 1
ATOM 1021 C CA . CYS A 1 131 ? -2.964 3.288 -3.057 1.00 89.75 131 CYS A CA 1
ATOM 1022 C C . CYS A 1 131 ? -2.445 3.072 -1.633 1.00 89.75 131 CYS A C 1
ATOM 1024 O O . CYS A 1 131 ? -3.224 2.656 -0.779 1.00 89.75 131 CYS A O 1
ATOM 1026 N N . ILE A 1 132 ? -1.174 3.379 -1.342 1.00 90.12 132 ILE A N 1
ATOM 1027 C CA . ILE A 1 132 ? -0.609 3.158 -0.001 1.00 90.12 132 ILE A CA 1
ATOM 1028 C C . ILE A 1 132 ? -1.248 4.075 1.048 1.00 90.12 132 ILE A C 1
ATOM 1030 O O . ILE A 1 132 ? -1.489 3.637 2.171 1.00 90.12 132 ILE A O 1
ATOM 1034 N N . THR A 1 133 ? -1.580 5.320 0.688 1.00 89.56 133 THR A N 1
ATOM 1035 C CA . THR A 1 133 ? -2.260 6.258 1.597 1.00 89.56 133 THR A CA 1
ATOM 1036 C C . THR A 1 133 ? -3.683 5.802 1.903 1.00 89.56 133 THR A C 1
ATOM 1038 O O . THR A 1 133 ? -4.039 5.679 3.076 1.00 89.56 133 THR A O 1
ATOM 1041 N N . LEU A 1 134 ? -4.473 5.458 0.879 1.00 89.69 134 LEU A N 1
ATOM 1042 C CA . LEU A 1 134 ? -5.813 4.889 1.054 1.00 89.69 134 LEU A CA 1
ATOM 1043 C C . LEU A 1 134 ? -5.769 3.619 1.918 1.00 89.69 134 LEU A C 1
ATOM 1045 O O . LEU A 1 134 ? -6.550 3.467 2.859 1.00 89.69 134 LEU A O 1
ATOM 1049 N N . PHE A 1 135 ? -4.820 2.728 1.631 1.00 88.44 135 PHE A N 1
ATOM 1050 C CA . PHE A 1 135 ? -4.635 1.479 2.362 1.00 88.44 135 PHE A CA 1
ATOM 1051 C C . PHE A 1 135 ? -4.278 1.725 3.835 1.00 88.44 135 PHE A C 1
ATOM 1053 O O . PHE A 1 135 ? -4.856 1.096 4.723 1.00 88.44 135 PHE A O 1
ATOM 1060 N N . ALA A 1 136 ? -3.393 2.687 4.117 1.00 87.44 136 ALA A N 1
ATOM 1061 C CA . ALA A 1 136 ? -3.030 3.072 5.477 1.00 87.44 136 ALA A CA 1
ATOM 1062 C C . ALA A 1 136 ? -4.239 3.591 6.271 1.00 87.44 136 ALA A C 1
ATOM 1064 O O . ALA A 1 136 ? -4.463 3.132 7.392 1.00 87.44 136 ALA A O 1
ATOM 1065 N N . PHE A 1 137 ? -5.059 4.479 5.694 1.00 88.38 137 PHE A N 1
ATOM 1066 C CA . PHE A 1 137 ? -6.262 4.993 6.363 1.00 88.38 137 PHE A CA 1
ATOM 1067 C C . PHE A 1 137 ? -7.257 3.883 6.715 1.00 88.38 137 PHE A C 1
ATOM 1069 O O . PHE A 1 137 ? -7.772 3.845 7.835 1.00 88.38 137 PHE A O 1
ATOM 1076 N N . ILE A 1 138 ? -7.486 2.945 5.793 1.00 89.62 138 ILE A N 1
ATOM 1077 C CA . ILE A 1 138 ? -8.390 1.813 6.023 1.00 89.62 138 ILE A CA 1
ATOM 1078 C C . ILE A 1 138 ? -7.866 0.925 7.160 1.00 89.62 138 ILE A C 1
ATOM 1080 O O . ILE A 1 138 ? -8.632 0.547 8.048 1.00 89.62 138 ILE A O 1
ATOM 1084 N N . ILE A 1 139 ? -6.564 0.620 7.191 1.00 86.69 139 ILE A N 1
ATOM 1085 C CA . ILE A 1 139 ? -5.999 -0.211 8.264 1.00 86.69 139 ILE A CA 1
ATOM 1086 C C . ILE A 1 139 ? -6.036 0.512 9.613 1.00 86.69 139 ILE A C 1
ATOM 1088 O O . ILE A 1 139 ? -6.359 -0.122 10.617 1.00 86.69 139 ILE A O 1
ATOM 1092 N N . ILE A 1 140 ? -5.780 1.825 9.660 1.00 86.50 140 ILE A N 1
ATOM 1093 C CA . ILE A 1 140 ? -5.928 2.615 10.894 1.00 86.50 140 ILE A CA 1
ATOM 1094 C C . ILE A 1 140 ? -7.347 2.452 11.457 1.00 86.50 140 ILE A C 1
ATOM 1096 O O . ILE A 1 140 ? -7.495 2.199 12.654 1.00 86.50 140 ILE A O 1
ATOM 1100 N N . ALA A 1 141 ? -8.378 2.515 10.607 1.00 85.50 141 ALA A N 1
ATOM 1101 C CA . ALA A 1 141 ? -9.764 2.310 11.025 1.00 85.50 141 ALA A CA 1
ATOM 1102 C C . ALA A 1 141 ? -10.011 0.891 11.580 1.00 85.50 141 ALA A C 1
ATOM 1104 O O . ALA A 1 141 ? -10.639 0.741 12.631 1.00 85.50 141 ALA A O 1
ATOM 1105 N N . PHE A 1 142 ? -9.468 -0.155 10.948 1.00 84.44 142 PHE A N 1
ATOM 1106 C CA . PHE A 1 142 ? -9.595 -1.533 11.445 1.00 84.44 142 PHE A CA 1
ATOM 1107 C C . PHE A 1 142 ? -8.843 -1.786 12.756 1.00 84.44 142 PHE A C 1
ATOM 1109 O O . PHE A 1 142 ? -9.349 -2.485 13.643 1.00 84.44 142 PHE A O 1
ATOM 1116 N N . VAL A 1 143 ? -7.643 -1.224 12.913 1.00 82.62 143 VAL A N 1
ATOM 1117 C CA . VAL A 1 143 ? -6.877 -1.324 14.162 1.00 82.62 143 VAL A CA 1
ATOM 1118 C C . VAL A 1 143 ? -7.603 -0.578 15.280 1.00 82.62 143 VAL A C 1
ATOM 1120 O O . VAL A 1 143 ? -7.724 -1.120 16.381 1.00 82.62 143 VAL A O 1
ATOM 1123 N N . TYR A 1 144 ? -8.170 0.596 14.988 1.00 81.31 144 TYR A N 1
ATOM 1124 C CA . TYR A 1 144 ? -8.997 1.344 15.934 1.00 81.31 144 TYR A CA 1
ATOM 1125 C C . TYR A 1 144 ? -10.189 0.511 16.405 1.00 81.31 144 TYR A C 1
ATOM 1127 O O . TYR A 1 144 ? -10.372 0.320 17.608 1.00 81.31 144 TYR A O 1
ATOM 1135 N N . GLN A 1 145 ? -10.947 -0.074 15.474 1.00 80.38 145 GLN A N 1
ATOM 1136 C CA . GLN A 1 145 ? -12.071 -0.949 15.810 1.00 80.38 145 GLN A CA 1
ATOM 1137 C C . GLN A 1 145 ? -11.641 -2.152 16.655 1.00 80.38 145 GLN A C 1
ATOM 1139 O O . GLN A 1 145 ? -12.335 -2.515 17.604 1.00 80.38 145 GLN A O 1
ATOM 1144 N N . SER A 1 146 ? -10.479 -2.740 16.359 1.00 76.06 146 SER A N 1
ATOM 1145 C CA . SER A 1 146 ? -9.922 -3.862 17.127 1.00 76.06 146 SER A CA 1
ATOM 1146 C C . SER A 1 146 ? -9.563 -3.461 18.567 1.00 76.06 146 SER A C 1
ATOM 1148 O O . SER A 1 1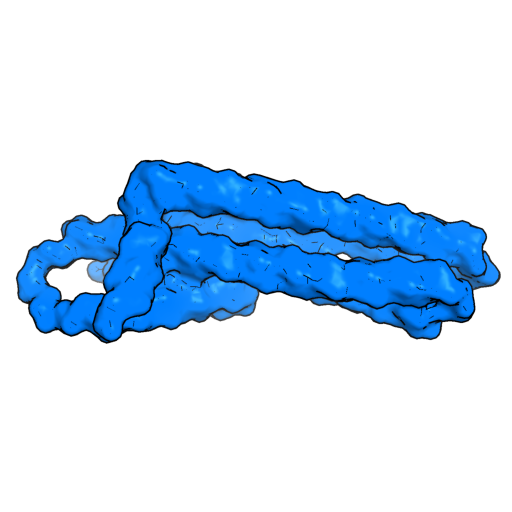46 ? -9.762 -4.247 19.493 1.00 76.06 146 SER A O 1
ATOM 1150 N N . LEU A 1 147 ? -9.071 -2.234 18.780 1.00 73.75 147 LEU A N 1
ATOM 1151 C CA . LEU A 1 147 ? -8.767 -1.693 20.111 1.00 73.75 147 LEU A CA 1
ATOM 1152 C C . LEU A 1 147 ? -10.026 -1.335 20.911 1.00 73.75 147 LEU A C 1
ATOM 1154 O O . LEU A 1 147 ? -10.039 -1.536 22.125 1.00 73.75 147 LEU A O 1
ATOM 1158 N N . VAL A 1 148 ? -11.071 -0.821 20.254 1.00 73.62 148 VAL A N 1
ATOM 1159 C CA . VAL A 1 148 ? -12.356 -0.496 20.901 1.00 73.62 148 VAL A CA 1
ATOM 1160 C C . VAL A 1 148 ? -13.077 -1.774 21.339 1.00 73.62 148 VAL A C 1
ATOM 1162 O O . VAL A 1 148 ? -13.431 -1.892 22.510 1.00 73.62 148 VAL A O 1
ATOM 1165 N N . TYR A 1 149 ? -13.168 -2.786 20.465 1.00 66.88 149 TYR A N 1
ATOM 1166 C CA . TYR A 1 149 ? -13.745 -4.095 20.813 1.00 66.88 149 TYR A CA 1
ATOM 1167 C C . TYR A 1 149 ? -13.075 -4.752 22.027 1.00 66.88 149 TYR A C 1
ATOM 1169 O O . TYR A 1 149 ? -13.748 -5.402 22.821 1.00 66.88 149 TYR A O 1
ATOM 1177 N N . GLY A 1 150 ? -11.754 -4.611 22.166 1.00 59.53 150 GLY A N 1
ATOM 1178 C CA . GLY A 1 150 ? -11.007 -5.204 23.277 1.00 59.53 150 GLY A CA 1
ATOM 1179 C C . GLY A 1 150 ? -11.189 -4.491 24.621 1.00 59.53 150 GLY A C 1
ATOM 1180 O O . GLY A 1 150 ? -10.860 -5.078 25.649 1.00 59.53 150 GLY A O 1
ATOM 1181 N N . LYS A 1 151 ? -11.681 -3.245 24.625 1.00 58.25 151 LYS A N 1
ATOM 1182 C CA . LYS A 1 151 ? -11.871 -2.432 25.837 1.00 58.25 151 LYS A CA 1
ATOM 1183 C C . LYS A 1 151 ? -13.320 -2.373 26.307 1.00 58.25 151 LYS A C 1
ATOM 1185 O O . LYS A 1 151 ? -13.527 -2.275 27.511 1.00 58.25 151 LYS A O 1
ATOM 1190 N N . ASP A 1 152 ? -14.303 -2.505 25.416 1.00 50.25 152 ASP A N 1
ATOM 1191 C CA . ASP A 1 152 ? -15.725 -2.523 25.802 1.00 50.25 152 ASP A CA 1
ATOM 1192 C C . ASP A 1 152 ? -16.063 -3.667 26.785 1.00 50.25 152 ASP A C 1
ATOM 1194 O O . ASP A 1 152 ? -17.004 -3.551 27.562 1.00 50.25 152 ASP A O 1
ATOM 1198 N N . SER A 1 153 ? -15.259 -4.739 26.840 1.00 45.47 153 SER A N 1
ATOM 1199 C CA . SER A 1 153 ? -15.399 -5.816 27.836 1.00 45.47 153 SER A CA 1
ATOM 1200 C C . SER A 1 153 ? -14.779 -5.519 29.212 1.00 45.47 153 SER A C 1
ATOM 1202 O O . SER A 1 153 ? -14.942 -6.322 30.124 1.00 45.47 153 SER A O 1
ATOM 1204 N N . GLN A 1 154 ? -14.024 -4.424 29.366 1.00 45.34 154 GLN A N 1
ATOM 1205 C CA . GLN A 1 154 ? -13.336 -4.035 30.611 1.00 45.34 154 GLN A CA 1
ATOM 1206 C C . GLN A 1 154 ? -13.824 -2.693 31.182 1.00 45.34 154 GLN A C 1
ATOM 1208 O O . GLN A 1 154 ? -13.365 -2.276 32.242 1.00 45.34 154 GLN A O 1
ATOM 1213 N N . PHE A 1 155 ? -14.765 -2.020 30.514 1.00 45.78 155 PHE A N 1
ATOM 1214 C CA . PHE A 1 155 ? -15.345 -0.760 30.977 1.00 45.78 155 PHE A CA 1
ATOM 1215 C C . PHE A 1 155 ? -16.430 -0.997 32.040 1.00 45.78 155 PHE A C 1
ATOM 1217 O O . PHE A 1 155 ? -17.617 -0.773 31.824 1.00 45.78 155 PHE A O 1
ATOM 1224 N N . SER A 1 156 ? -16.003 -1.422 33.227 1.00 40.81 156 SER A N 1
ATOM 1225 C CA . SER A 1 156 ? -16.712 -1.104 34.463 1.00 40.81 156 SER A CA 1
ATOM 1226 C C . SER A 1 156 ? -15.862 -0.100 35.245 1.00 40.81 156 SER A C 1
ATOM 1228 O O . SER A 1 156 ? -14.776 -0.453 35.692 1.00 40.81 156 SER A O 1
ATOM 1230 N N . LEU A 1 157 ? -16.385 1.119 35.429 1.00 47.66 157 LEU A N 1
ATOM 1231 C CA . LEU A 1 157 ? -16.044 2.058 36.516 1.00 47.66 157 LEU A CA 1
ATOM 1232 C C . LEU A 1 157 ? -14.829 3.008 36.405 1.00 47.66 157 LEU A C 1
ATOM 1234 O O . LEU A 1 157 ? -14.429 3.529 37.437 1.00 47.66 157 LEU A O 1
ATOM 1238 N N . ASP A 1 158 ? -14.316 3.362 35.220 1.00 49.94 158 ASP A N 1
ATOM 1239 C CA . ASP A 1 158 ? -13.393 4.516 35.115 1.00 49.94 158 ASP A CA 1
ATOM 1240 C C . ASP A 1 158 ? -13.963 5.629 34.224 1.00 49.94 158 ASP A C 1
ATOM 1242 O O . ASP A 1 158 ? -14.064 5.499 33.000 1.00 49.94 158 ASP A O 1
ATOM 1246 N N . ILE A 1 159 ? -14.348 6.739 34.864 1.00 50.28 159 ILE A N 1
ATOM 1247 C CA . ILE A 1 159 ? -14.825 7.977 34.232 1.00 50.28 159 ILE A CA 1
ATOM 1248 C C . ILE A 1 159 ? -13.613 8.679 33.602 1.00 50.28 159 ILE A C 1
ATOM 1250 O O . ILE A 1 159 ? -13.039 9.605 34.166 1.00 50.28 159 ILE A O 1
ATOM 1254 N N . ASN A 1 160 ? -13.188 8.208 32.431 1.00 58.81 160 ASN A N 1
ATOM 1255 C CA . ASN A 1 160 ? -12.233 8.915 31.580 1.00 58.81 160 ASN A CA 1
ATOM 1256 C C . ASN A 1 160 ? -12.982 9.707 30.500 1.00 58.81 160 ASN A C 1
ATOM 1258 O O . ASN A 1 160 ? -13.965 9.215 29.946 1.00 58.81 160 ASN A O 1
ATOM 1262 N N . ASP A 1 161 ? -12.498 10.913 30.176 1.00 66.25 161 ASP A N 1
ATOM 1263 C CA . ASP A 1 161 ? -13.062 11.746 29.107 1.00 66.25 161 ASP A CA 1
ATOM 1264 C C . ASP A 1 161 ? -13.092 10.948 27.781 1.00 66.25 161 ASP A C 1
ATOM 1266 O O . ASP A 1 161 ? -12.031 10.534 27.283 1.00 66.25 161 ASP A O 1
ATOM 1270 N N . PRO A 1 162 ? -14.281 10.708 27.191 1.00 64.38 162 PRO A N 1
ATOM 1271 C CA . PRO A 1 162 ? -14.426 9.905 25.979 1.00 64.38 162 PRO A CA 1
ATOM 1272 C C . PRO A 1 162 ? -13.607 10.458 24.802 1.00 64.38 162 PRO A C 1
ATOM 1274 O O . PRO A 1 162 ? -13.135 9.681 23.966 1.00 64.38 162 PRO A O 1
ATOM 1277 N N . LYS A 1 163 ? -13.353 11.775 24.760 1.00 65.56 163 LYS A N 1
ATOM 1278 C CA . LYS A 1 163 ? -12.539 12.409 23.711 1.00 65.56 163 LYS A CA 1
ATOM 1279 C C . LYS A 1 163 ? -11.066 12.043 23.832 1.00 65.56 163 LYS A C 1
ATOM 1281 O O . LYS A 1 163 ? -10.437 11.655 22.845 1.00 65.56 163 LYS A O 1
ATOM 1286 N N . ALA A 1 164 ? -10.520 12.114 25.045 1.00 66.62 164 ALA A N 1
ATOM 1287 C CA . ALA A 1 164 ? -9.134 11.745 25.315 1.00 66.62 164 ALA A CA 1
ATOM 1288 C C . ALA A 1 164 ? -8.891 10.250 25.041 1.00 66.62 164 ALA A C 1
ATOM 1290 O O . ALA A 1 164 ? -7.855 9.872 24.488 1.00 66.62 164 ALA A O 1
ATOM 1291 N N . LEU A 1 165 ? -9.872 9.396 25.355 1.00 69.12 165 LEU A N 1
ATOM 1292 C CA . LEU A 1 165 ? -9.802 7.961 25.078 1.00 69.12 165 LEU A CA 1
ATOM 1293 C C . LEU A 1 165 ? -9.818 7.658 23.573 1.00 69.12 165 LEU A C 1
ATOM 1295 O O . LEU A 1 165 ? -9.019 6.843 23.101 1.00 69.12 165 LEU A O 1
ATOM 1299 N N . MET A 1 166 ? -10.695 8.319 22.813 1.00 66.94 166 MET A N 1
ATOM 1300 C CA . MET A 1 166 ? -10.740 8.181 21.358 1.00 66.94 166 MET A CA 1
ATOM 1301 C C . MET A 1 166 ? -9.431 8.637 20.714 1.00 66.94 166 MET A C 1
ATOM 1303 O O . MET A 1 166 ? -8.861 7.882 19.927 1.00 66.94 166 MET A O 1
ATOM 1307 N N . MET A 1 167 ? -8.924 9.814 21.092 1.00 68.62 167 MET A N 1
ATOM 1308 C CA . MET A 1 167 ? -7.652 10.344 20.591 1.00 68.62 167 MET A CA 1
ATOM 1309 C C . MET A 1 167 ? -6.498 9.373 20.881 1.00 68.62 167 MET A C 1
ATOM 1311 O O . MET A 1 167 ? -5.702 9.060 19.997 1.00 68.62 167 MET A O 1
ATOM 1315 N N . LYS A 1 168 ? -6.450 8.811 22.097 1.00 74.69 168 LYS A N 1
ATOM 1316 C CA . LYS A 1 168 ? -5.453 7.808 22.499 1.00 74.69 168 LYS A CA 1
ATOM 1317 C C . LYS A 1 168 ? -5.550 6.525 21.671 1.00 74.69 168 LYS A C 1
ATOM 1319 O O . LYS A 1 168 ? -4.526 5.979 21.264 1.00 74.69 168 LYS A O 1
ATOM 1324 N N . ASN A 1 169 ? -6.757 6.019 21.420 1.00 71.31 169 ASN A N 1
ATOM 1325 C CA . ASN A 1 169 ? -6.954 4.815 20.609 1.00 71.31 169 ASN A CA 1
ATOM 1326 C C . ASN A 1 169 ? -6.615 5.062 19.131 1.00 71.31 169 ASN A C 1
ATOM 1328 O O . ASN A 1 169 ? -6.025 4.187 18.497 1.00 71.31 169 ASN A O 1
ATOM 1332 N N . LEU A 1 170 ? -6.927 6.243 18.593 1.00 74.25 170 LEU A N 1
ATOM 1333 C CA . LEU A 1 170 ? -6.569 6.634 17.230 1.00 74.25 170 LEU A CA 1
ATOM 1334 C C . LEU A 1 170 ? -5.049 6.749 17.072 1.00 74.25 170 LEU A C 1
ATOM 1336 O O . LEU A 1 170 ? -4.483 6.112 16.187 1.00 74.25 170 LEU A O 1
ATOM 1340 N N . LEU A 1 171 ? -4.375 7.449 17.989 1.00 76.00 171 LEU A N 1
ATOM 1341 C CA . LEU A 1 171 ? -2.915 7.568 18.000 1.00 76.00 171 LEU A CA 1
ATOM 1342 C C . LEU A 1 171 ? -2.240 6.193 18.103 1.00 76.00 171 LEU A C 1
ATOM 1344 O O . LEU A 1 171 ? -1.335 5.881 17.333 1.00 76.00 171 LEU A O 1
ATOM 1348 N N . ASN A 1 172 ? -2.729 5.323 18.992 1.00 73.25 172 ASN A N 1
ATOM 1349 C CA . ASN A 1 172 ? -2.236 3.948 19.100 1.00 73.25 172 ASN A CA 1
ATOM 1350 C C . ASN A 1 172 ? -2.462 3.134 17.821 1.00 73.25 172 ASN A C 1
ATOM 1352 O O . ASN A 1 172 ? -1.656 2.260 17.504 1.00 73.25 172 ASN A O 1
ATOM 1356 N N . SER A 1 173 ? -3.546 3.401 17.093 1.00 70.38 173 SER A N 1
ATOM 1357 C CA . SER A 1 173 ? -3.826 2.744 15.815 1.00 70.38 173 SER A CA 1
ATOM 1358 C C . SER A 1 173 ? -2.846 3.199 14.742 1.00 70.38 173 SER A C 1
ATOM 1360 O O . SER A 1 173 ? -2.272 2.360 14.056 1.00 70.38 173 SER A O 1
ATOM 1362 N N . MET A 1 174 ? -2.571 4.503 14.668 1.00 77.12 174 MET A N 1
ATOM 1363 C CA . MET A 1 174 ? -1.557 5.063 13.771 1.00 77.12 174 MET A CA 1
ATOM 1364 C C . MET A 1 174 ? -0.167 4.484 14.064 1.00 77.12 174 MET A C 1
ATOM 1366 O O . MET A 1 174 ? 0.500 4.009 13.151 1.00 77.12 174 MET A O 1
ATOM 1370 N N . LEU A 1 175 ? 0.240 4.424 15.337 1.00 75.06 175 LEU A N 1
ATOM 1371 C CA . LEU A 1 175 ? 1.541 3.870 15.741 1.00 75.06 175 LEU A CA 1
ATOM 1372 C C . LEU A 1 175 ? 1.701 2.383 15.385 1.00 75.06 175 LEU A C 1
ATOM 1374 O O . LEU A 1 175 ? 2.797 1.944 15.046 1.00 75.06 175 LEU A O 1
ATOM 1378 N N . ARG A 1 176 ? 0.615 1.601 15.435 1.00 69.94 176 ARG A N 1
ATOM 1379 C CA . ARG A 1 176 ? 0.620 0.161 15.112 1.00 69.94 176 ARG A CA 1
ATOM 1380 C C . ARG A 1 176 ? 0.631 -0.140 13.614 1.00 69.94 176 ARG A C 1
ATOM 1382 O O . ARG A 1 176 ? 0.944 -1.268 13.228 1.00 69.94 176 ARG A O 1
ATOM 1389 N N . VAL A 1 177 ? 0.291 0.854 12.797 1.00 71.12 177 VAL A N 1
ATOM 1390 C CA . VAL A 1 177 ? 0.342 0.793 11.333 1.00 71.12 177 VAL A CA 1
ATOM 1391 C C . VAL A 1 177 ? 1.745 1.088 10.812 1.00 71.12 177 VAL A C 1
ATOM 1393 O O . VAL A 1 177 ? 2.104 0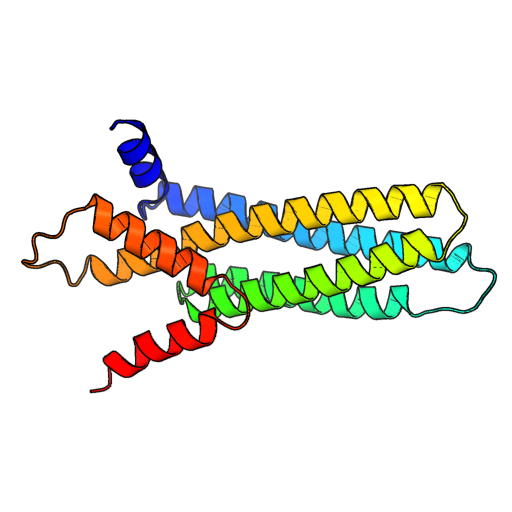.557 9.761 1.00 71.12 177 VAL A O 1
ATOM 1396 N N . ILE A 1 178 ? 2.563 1.846 11.556 1.00 72.12 178 ILE A N 1
ATOM 1397 C CA . ILE A 1 178 ? 3.948 2.132 11.165 1.00 72.12 178 ILE A CA 1
ATOM 1398 C C . ILE A 1 178 ? 4.741 0.811 11.072 1.00 72.12 178 ILE A C 1
ATOM 1400 O O . ILE A 1 178 ? 4.833 0.082 12.071 1.00 72.12 178 ILE A O 1
ATOM 1404 N N . PRO A 1 179 ? 5.325 0.498 9.896 1.00 61.31 179 PRO A N 1
ATOM 1405 C CA . PRO A 1 179 ? 6.141 -0.696 9.691 1.00 61.31 179 PRO A CA 1
ATOM 1406 C C . PRO A 1 179 ? 7.232 -0.833 10.757 1.00 61.31 179 PRO A C 1
ATOM 1408 O O . PRO A 1 179 ? 7.891 0.142 11.117 1.00 61.31 179 PRO A O 1
ATOM 1411 N N . GLY A 1 180 ? 7.418 -2.041 11.292 1.00 59.78 180 GLY A N 1
ATOM 1412 C CA . GLY A 1 180 ? 8.405 -2.321 12.344 1.00 59.78 180 GLY A CA 1
ATOM 1413 C C . GLY A 1 180 ? 7.996 -1.859 13.752 1.00 59.78 180 GLY A C 1
ATOM 1414 O O . GLY A 1 180 ? 8.070 -2.648 14.692 1.00 59.78 180 GLY A O 1
ATOM 1415 N N . ILE A 1 181 ? 7.480 -0.636 13.913 1.00 66.50 181 ILE A N 1
ATOM 1416 C CA . ILE A 1 181 ? 7.054 -0.094 15.221 1.00 66.50 181 ILE A CA 1
ATOM 1417 C C . ILE A 1 181 ? 5.846 -0.860 15.776 1.00 66.50 181 ILE A C 1
ATOM 1419 O O . ILE A 1 181 ? 5.783 -1.156 16.972 1.00 66.50 181 ILE A O 1
ATOM 1423 N N . GLY A 1 182 ? 4.908 -1.255 14.910 1.00 58.72 182 GLY A N 1
ATOM 1424 C CA . GLY A 1 182 ? 3.719 -1.992 15.336 1.00 58.72 182 GLY A CA 1
ATOM 1425 C C . GLY A 1 182 ? 4.009 -3.319 16.044 1.00 58.72 182 GLY A C 1
ATOM 1426 O O . GLY A 1 182 ? 3.230 -3.712 16.912 1.00 58.72 182 GLY A O 1
ATOM 1427 N N . PHE A 1 183 ? 5.143 -3.976 15.763 1.00 60.59 183 PHE A N 1
ATOM 1428 C CA . PHE A 1 183 ? 5.523 -5.230 16.426 1.00 60.59 183 PHE A CA 1
ATOM 1429 C C . PHE A 1 183 ? 5.871 -5.030 17.904 1.00 60.59 183 PHE A C 1
ATOM 1431 O O . PHE A 1 183 ? 5.430 -5.820 18.742 1.00 60.59 183 PHE A O 1
ATOM 1438 N N . TYR A 1 184 ? 6.564 -3.939 18.240 1.00 61.12 184 TYR A N 1
ATOM 1439 C CA . TYR A 1 184 ? 6.896 -3.597 19.626 1.00 61.12 184 TYR A CA 1
ATOM 1440 C C . TYR A 1 184 ? 5.636 -3.327 20.463 1.00 61.12 184 TYR A C 1
ATOM 1442 O O . TYR A 1 184 ? 5.534 -3.761 21.611 1.00 61.12 184 TYR A O 1
ATOM 1450 N N . PHE A 1 185 ? 4.624 -2.680 19.874 1.00 59.78 185 PHE A N 1
ATOM 1451 C CA . PHE A 1 185 ? 3.348 -2.411 20.549 1.00 59.78 185 PHE A CA 1
ATOM 1452 C C . PHE A 1 185 ? 2.375 -3.598 20.550 1.00 59.78 185 PHE A C 1
ATOM 1454 O O . PHE A 1 185 ? 1.490 -3.672 21.408 1.00 59.78 185 PHE A O 1
ATOM 1461 N N . ALA A 1 186 ? 2.507 -4.525 19.599 1.00 53.88 186 ALA A N 1
ATOM 1462 C CA . ALA A 1 186 ? 1.742 -5.765 19.591 1.00 53.88 186 ALA A CA 1
ATOM 1463 C C . ALA A 1 186 ? 2.231 -6.728 20.685 1.00 53.88 186 ALA A C 1
ATOM 1465 O O . ALA A 1 186 ? 1.395 -7.322 21.359 1.00 53.88 186 ALA A O 1
ATOM 1466 N N . GLN A 1 187 ? 3.548 -6.829 20.916 1.00 50.72 187 GLN A N 1
ATOM 1467 C CA . GLN A 1 187 ? 4.127 -7.657 21.984 1.00 50.72 187 GLN A CA 1
ATOM 1468 C C . GLN A 1 187 ? 3.832 -7.129 23.393 1.00 50.72 187 GLN A C 1
ATOM 1470 O O . GLN A 1 187 ? 3.500 -7.917 24.280 1.00 50.72 187 GLN A O 1
ATOM 1475 N N . SER A 1 188 ? 3.896 -5.812 23.613 1.00 41.69 188 SER A N 1
ATOM 1476 C CA . SER A 1 188 ? 3.639 -5.230 24.941 1.00 41.69 188 SER A CA 1
ATOM 1477 C C . SER A 1 188 ? 2.199 -5.441 25.425 1.00 41.69 188 SER A C 1
ATOM 1479 O O . SER A 1 188 ? 1.960 -5.578 26.622 1.00 41.69 188 SER A O 1
ATOM 1481 N N . SER A 1 189 ? 1.249 -5.549 24.490 1.00 40.81 189 SER A N 1
ATOM 1482 C CA . SER A 1 189 ? -0.161 -5.862 24.748 1.00 40.81 189 SER A CA 1
ATOM 1483 C C . SER A 1 189 ? -0.413 -7.319 25.157 1.00 40.81 189 SER A C 1
ATOM 1485 O O . SER A 1 189 ? -1.455 -7.600 25.752 1.00 40.81 189 SER A O 1
ATOM 1487 N N . THR A 1 190 ? 0.468 -8.250 24.789 1.00 39.53 190 THR A N 1
ATOM 1488 C CA . THR A 1 190 ? 0.381 -9.670 25.171 1.00 39.53 190 THR A CA 1
ATOM 1489 C C . THR A 1 190 ? 1.144 -9.943 26.462 1.00 39.53 190 THR A C 1
ATOM 1491 O O . THR A 1 190 ? 0.673 -10.732 27.273 1.00 39.53 190 THR A O 1
ATOM 1494 N N . ALA A 1 191 ? 2.264 -9.250 26.691 1.00 32.59 191 ALA A N 1
ATOM 1495 C CA . ALA A 1 191 ? 3.077 -9.393 27.901 1.00 32.59 191 ALA A CA 1
ATOM 1496 C C . ALA A 1 191 ? 2.348 -8.950 29.186 1.00 32.59 191 ALA A C 1
ATOM 1498 O O . ALA A 1 191 ? 2.624 -9.466 30.261 1.00 32.59 191 ALA A O 1
ATOM 1499 N N . THR A 1 192 ? 1.370 -8.044 29.087 1.00 36.81 192 THR A N 1
ATOM 1500 C CA . THR A 1 192 ? 0.532 -7.631 30.231 1.00 36.81 192 THR A CA 1
ATOM 1501 C C . THR A 1 192 ? -0.596 -8.611 30.566 1.00 36.81 192 THR A C 1
ATOM 1503 O O . THR A 1 192 ? -1.275 -8.418 31.566 1.00 36.81 192 THR A O 1
ATOM 1506 N N . LYS A 1 193 ? -0.823 -9.657 29.757 1.00 34.00 193 LYS A N 1
ATOM 1507 C CA . LYS A 1 193 ? -1.797 -10.723 30.062 1.00 34.00 193 LYS A CA 1
ATOM 1508 C C . LYS A 1 193 ? -1.164 -11.962 30.706 1.00 34.00 193 LYS A C 1
ATOM 1510 O O . LYS A 1 193 ? -1.886 -12.907 31.002 1.00 34.00 193 LYS A O 1
ATOM 1515 N N . SER A 1 194 ? 0.156 -11.976 30.885 1.00 29.34 194 SER A N 1
ATOM 1516 C CA . SER A 1 194 ? 0.915 -13.108 31.433 1.00 29.34 194 SER A CA 1
ATOM 1517 C C . SER A 1 194 ? 1.620 -12.794 32.758 1.00 29.34 194 SER A C 1
ATOM 1519 O O . SER A 1 194 ? 2.578 -13.485 33.094 1.00 29.34 194 SER A O 1
ATOM 1521 N N . ALA A 1 195 ? 1.187 -11.755 33.477 1.00 31.42 195 ALA A N 1
ATOM 1522 C CA . ALA A 1 195 ? 1.677 -11.396 34.807 1.00 31.42 195 ALA A CA 1
ATOM 1523 C C . ALA A 1 195 ? 0.508 -11.340 35.793 1.00 31.42 195 ALA A C 1
ATOM 1525 O O . ALA A 1 195 ? -0.556 -10.819 35.385 1.00 31.42 195 ALA A O 1
#

Radius of gyration: 19.99 Å; chains: 1; bounding box: 44×32×62 Å

Organism: Blastocystis sp. subtype 1 (strain ATCC 50177 / NandII) (NCBI:txid478820)

Secondary structure (DSSP, 8-state):
-HHHHHHHHHHS--HHHHHHHHHHHHHHHHHHHHHHHHHHHHHHHHHHT-SS---HHHHHHHHHHHHHHHHHHHHHHHHHH--HHHHHHHHHHHHHHHHHHHHHHHHHHHH---HHHHHHHHHHHHHHHHHHHHHHHHHHHHHHHHHHHHHTTT-SS----HHHHHHHHHHHHHHHHSTTHHHHHHHHHHHTT--

Sequence (195 aa):
MEDFDEITSYLRPTRKNNMILGGLLAFAVVSFLVSGWLQSVSAEYSNDIKDFDFDLPSKLCRITTVFRMLTSAFSVLGFMSRKIGMWTLCTTCAAIAFIMSLFTSLVMLFGFTDKLSIILSILLILLDTCCITLFAFIIIAFVYQSLVYGKDSQFSLDINDPKALMMKNLLNSMLRVIPGIGFYFAQSSTATKSA

Foldseek 3Di:
DVVVVVVCVLLADDPVSLVVLVVLLVVLLVLLLVLLVLQLVLLVVLCVPDPDNDCVLNVLSVVLNVLSVLLVVLSVVCSVVVQLVSLLSNLQSLVVSLVSSLVSLVCQCPVDPDPVSNVSSVVSNVSSVVSSVSNLVSQLSSQLNSVVVVCVVVPDDDPDDVVVVSVVSSVLSNQLSPHPSVVVVSVVVVVVVVD

pLDDT: mean 77.57, std 15.58, range [29.34, 93.69]